Protein AF-A0A7S2NKS4-F1 (afdb_monomer)

Radius of gyration: 16.58 Å; Cα contacts (8 Å, |Δi|>4): 511; chains: 1; bounding box: 42×39×45 Å

Organism: NCBI:txid327968

Mean predicted aligned error: 5.55 Å

Foldseek 3Di:
DKDKDWAQDPVQQRAIWIWIWDQDPVRDIDTFDIDGPAPHHWAAWEKDQLDQFKIKIWIFHVVDVVTWIKMWIWTDDPGDIDTQAMDTDHHAHWAWEHAHSFKIKIWGADPPPFRWIWIWIWGRPDSYIDTGDIDTPDRHNQDRDKYKYHPHNQKIKIWTFGCPDVVDTDIDMDMDGHDPDDD

Secondary structure (DSSP, 8-state):
-EEEEEEEEGGGTTEEEEEEEEE-TTS-EEE---EEEEEEEEEEEEEEE-SSSEEEEEEEE-SSSS-EEEEEEEEEETTEEEEEEEEEE-SSEEEEEE-SSSEEEEEEE-TTTT--EEEEEEE-SSSS-EE-PPEEEESS--TT-EEEEEEETTEEEEEEEEEEETTEEEEEEEEEE-PPPP-

pLDDT: mean 87.89, std 10.19, range [38.91, 96.94]

Structure (mmCIF, N/CA/C/O backbone):
data_AF-A0A7S2NKS4-F1
#
_entry.id   AF-A0A7S2NKS4-F1
#
loop_
_atom_site.group_PDB
_atom_site.id
_atom_site.type_symbol
_atom_site.label_atom_id
_atom_site.label_alt_id
_atom_site.label_comp_id
_atom_site.label_asym_id
_atom_site.label_entity_id
_atom_site.label_seq_id
_atom_site.pdbx_PDB_ins_code
_atom_site.Cartn_x
_atom_site.Cartn_y
_atom_site.Cartn_z
_atom_site.occupancy
_atom_site.B_iso_or_equiv
_atom_site.auth_seq_id
_atom_site.auth_comp_id
_atom_site.auth_asym_id
_atom_site.auth_atom_id
_atom_site.pdbx_PDB_model_num
ATOM 1 N N . MET A 1 1 ? -8.367 -5.445 20.250 1.00 66.12 1 MET A N 1
ATOM 2 C CA . MET A 1 1 ? -7.395 -5.150 19.172 1.00 66.12 1 MET A CA 1
ATOM 3 C C . MET A 1 1 ? -8.033 -5.544 17.851 1.00 66.12 1 MET A C 1
ATOM 5 O O . MET A 1 1 ? -8.671 -6.594 17.816 1.00 66.12 1 MET A O 1
ATOM 9 N N . ALA A 1 2 ? -7.929 -4.700 16.825 1.00 86.44 2 ALA A N 1
ATOM 10 C CA . ALA A 1 2 ? -8.524 -4.937 15.513 1.00 86.44 2 ALA A CA 1
ATOM 11 C C . ALA A 1 2 ? -7.453 -4.855 14.418 1.00 86.44 2 ALA A C 1
ATOM 13 O O . ALA A 1 2 ? -6.489 -4.104 14.550 1.00 86.44 2 ALA A O 1
ATOM 14 N N . ALA A 1 3 ? -7.620 -5.637 13.359 1.00 90.38 3 ALA A N 1
ATOM 15 C CA . ALA A 1 3 ? -6.748 -5.673 12.197 1.00 90.38 3 ALA A CA 1
ATOM 16 C C . ALA A 1 3 ? -7.591 -5.574 10.925 1.00 90.38 3 ALA A C 1
ATOM 18 O O . ALA A 1 3 ? -8.644 -6.199 10.821 1.00 90.38 3 ALA A O 1
ATOM 19 N N . LEU A 1 4 ? -7.119 -4.817 9.938 1.00 93.94 4 LEU A N 1
ATOM 20 C CA . LEU A 1 4 ? -7.694 -4.845 8.599 1.00 93.94 4 LEU A CA 1
ATOM 21 C C . LEU A 1 4 ? -7.072 -6.005 7.820 1.00 93.94 4 LEU A C 1
ATOM 23 O O . LEU A 1 4 ? -5.852 -6.076 7.689 1.00 93.94 4 LEU A O 1
ATOM 27 N N . VAL A 1 5 ? -7.905 -6.877 7.258 1.00 95.06 5 VAL A N 1
ATOM 28 C CA . VAL A 1 5 ? -7.452 -7.950 6.369 1.00 95.06 5 VAL A CA 1
ATOM 29 C C . VAL A 1 5 ? -8.139 -7.789 5.028 1.00 95.06 5 VAL A C 1
ATOM 31 O O . VAL A 1 5 ? -9.367 -7.789 4.952 1.00 95.06 5 VAL A O 1
ATOM 34 N N . CYS A 1 6 ? -7.338 -7.683 3.972 1.00 95.44 6 CYS A N 1
ATOM 35 C CA . CYS A 1 6 ? -7.815 -7.638 2.599 1.00 95.44 6 CYS A CA 1
ATOM 36 C C . CYS A 1 6 ? -7.420 -8.920 1.863 1.00 95.44 6 CYS A C 1
ATOM 38 O O . CYS A 1 6 ? -6.311 -9.426 2.027 1.00 95.44 6 CYS A O 1
ATOM 40 N N . TYR A 1 7 ? -8.338 -9.461 1.072 1.00 95.00 7 TYR A N 1
ATOM 41 C CA . TYR A 1 7 ? -8.228 -10.774 0.449 1.00 95.00 7 TYR A CA 1
ATOM 42 C C . TYR A 1 7 ? -8.977 -10.820 -0.888 1.00 95.00 7 TYR A C 1
ATOM 44 O O . TYR A 1 7 ? -9.731 -9.913 -1.245 1.00 95.00 7 TYR A O 1
ATOM 52 N N . ARG A 1 8 ? -8.742 -11.896 -1.643 1.00 94.69 8 ARG A N 1
ATOM 53 C CA . ARG A 1 8 ? -9.540 -12.257 -2.817 1.00 94.69 8 ARG A CA 1
ATOM 54 C C . ARG A 1 8 ? -10.785 -13.000 -2.352 1.00 94.69 8 ARG A C 1
ATOM 56 O O . ARG A 1 8 ? -10.658 -14.070 -1.763 1.00 94.69 8 ARG A O 1
ATOM 63 N N . ASP A 1 9 ? -11.954 -12.439 -2.616 1.00 94.00 9 ASP A N 1
ATOM 64 C CA . ASP A 1 9 ? -13.233 -13.021 -2.227 1.00 94.00 9 ASP A CA 1
ATOM 65 C C . ASP A 1 9 ? -13.741 -13.979 -3.313 1.00 94.00 9 ASP A C 1
ATOM 67 O O . ASP A 1 9 ? -14.286 -13.555 -4.334 1.00 94.00 9 ASP A O 1
ATOM 71 N N . GLN A 1 10 ? -13.506 -15.277 -3.107 1.00 90.56 10 GLN A N 1
ATOM 72 C CA . GLN A 1 10 ? -13.903 -16.340 -4.039 1.00 90.56 10 GLN A CA 1
ATOM 73 C C . GLN A 1 10 ? -15.428 -16.433 -4.192 1.00 90.56 10 GLN A C 1
ATOM 75 O O . GLN A 1 10 ? -15.917 -16.759 -5.271 1.00 90.56 10 GLN A O 1
ATOM 80 N N . ASP A 1 11 ? -16.178 -16.052 -3.157 1.00 91.56 11 ASP A N 1
ATOM 81 C CA . ASP A 1 11 ? -17.641 -16.107 -3.153 1.00 91.56 11 ASP A CA 1
ATOM 82 C C . ASP A 1 11 ? -18.274 -14.881 -3.839 1.00 91.56 11 ASP A C 1
ATOM 84 O O . ASP A 1 11 ? -19.478 -14.844 -4.091 1.00 91.56 11 ASP A O 1
ATOM 88 N N . ASN A 1 12 ? -17.464 -13.874 -4.189 1.00 89.06 12 ASN A N 1
ATOM 89 C CA . ASN A 1 12 ? -17.894 -12.641 -4.849 1.00 89.06 12 ASN A CA 1
ATOM 90 C C . ASN A 1 12 ? -17.071 -12.367 -6.116 1.00 89.06 12 ASN A C 1
ATOM 92 O O . ASN A 1 12 ? -16.467 -11.302 -6.278 1.00 89.06 12 ASN A O 1
ATOM 96 N N . ALA A 1 13 ? -17.055 -13.346 -7.024 1.00 88.81 13 ALA A N 1
A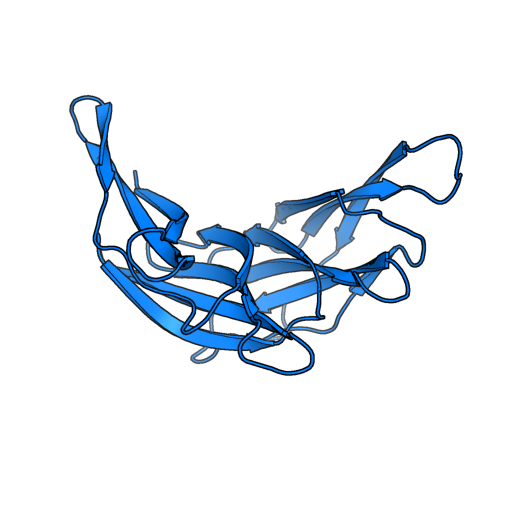TOM 97 C CA . ALA A 1 13 ? -16.427 -13.245 -8.344 1.00 88.81 13 ALA A CA 1
ATOM 98 C C . ALA A 1 13 ? -14.936 -12.854 -8.300 1.00 88.81 13 ALA A C 1
ATOM 100 O O . ALA A 1 13 ? -14.460 -12.088 -9.140 1.00 88.81 13 ALA A O 1
ATOM 101 N N . GLU A 1 14 ? -14.206 -13.348 -7.295 1.00 89.25 14 GLU A N 1
ATOM 102 C CA . GLU A 1 14 ? -12.781 -13.072 -7.086 1.00 89.25 14 GLU A CA 1
ATOM 103 C C . GLU A 1 14 ? -12.439 -11.578 -6.960 1.00 89.25 14 GLU A C 1
ATOM 105 O O . GLU A 1 14 ? -11.329 -11.142 -7.284 1.00 89.25 14 GLU A O 1
ATOM 110 N N . ARG A 1 15 ? -13.385 -10.766 -6.480 1.00 92.62 15 ARG A N 1
ATOM 111 C CA . ARG A 1 15 ? -13.156 -9.342 -6.213 1.00 92.62 15 ARG A CA 1
ATOM 112 C C . ARG A 1 15 ? -12.275 -9.150 -4.985 1.00 92.62 15 ARG A C 1
ATOM 114 O O . ARG A 1 15 ? -12.188 -10.007 -4.106 1.00 92.62 15 ARG A O 1
ATOM 121 N N . ALA A 1 16 ? -11.599 -8.008 -4.919 1.00 93.69 16 ALA A N 1
ATOM 122 C CA . ALA A 1 16 ? -10.860 -7.632 -3.727 1.00 93.69 16 ALA A CA 1
ATOM 123 C C . ALA A 1 16 ? -11.874 -7.234 -2.660 1.00 93.69 16 ALA A C 1
ATOM 125 O O . ALA A 1 16 ? -12.721 -6.368 -2.897 1.00 93.69 16 ALA A O 1
ATOM 126 N N . ALA A 1 17 ? -11.758 -7.835 -1.485 1.00 95.44 17 ALA A N 1
ATOM 127 C CA . ALA A 1 17 ? -12.552 -7.488 -0.322 1.00 95.44 17 ALA A CA 1
ATOM 128 C C . ALA A 1 17 ? -11.646 -7.204 0.870 1.00 95.44 17 ALA A C 1
ATOM 130 O O . ALA A 1 17 ? -10.538 -7.728 0.960 1.00 95.44 17 ALA A O 1
ATOM 131 N N . CYS A 1 18 ? -12.132 -6.391 1.798 1.00 96.94 18 CYS A N 1
ATOM 132 C CA . CYS A 1 18 ? -11.502 -6.172 3.090 1.00 96.94 18 CYS A CA 1
ATOM 133 C C . CYS A 1 18 ? -12.510 -6.421 4.210 1.00 96.94 18 CYS A C 1
ATOM 135 O O . CYS A 1 18 ? -13.711 -6.253 4.018 1.00 96.94 18 CYS A O 1
ATOM 137 N N . ALA A 1 19 ? -12.034 -6.832 5.379 1.00 96.19 19 ALA A N 1
ATOM 138 C CA . ALA A 1 19 ? -12.840 -6.938 6.588 1.00 96.19 19 ALA A CA 1
ATOM 139 C C . ALA A 1 19 ? -11.999 -6.579 7.815 1.00 96.19 19 ALA A C 1
ATOM 141 O O . ALA A 1 19 ? -10.779 -6.771 7.826 1.00 96.19 19 ALA A O 1
ATOM 142 N N . VAL A 1 20 ? -12.665 -6.081 8.853 1.00 95.44 20 VAL A N 1
ATOM 143 C CA . VAL A 1 20 ? -12.052 -5.884 10.168 1.00 95.44 20 VAL A CA 1
ATOM 144 C C . VAL A 1 20 ? -12.083 -7.209 10.914 1.00 95.44 20 VAL A C 1
ATOM 146 O O . VAL A 1 20 ? -13.139 -7.820 11.053 1.00 95.44 20 VAL A O 1
ATOM 149 N N . PHE A 1 21 ? -10.935 -7.648 11.406 1.00 94.44 21 PHE A N 1
ATOM 150 C CA . PHE A 1 21 ? -10.804 -8.801 12.282 1.00 94.44 21 PHE A CA 1
ATOM 151 C C . PHE A 1 21 ? -10.506 -8.322 13.692 1.00 94.44 21 PHE A C 1
ATOM 153 O O . PHE A 1 21 ? -9.624 -7.490 13.888 1.00 94.44 21 PHE A O 1
ATOM 160 N N . SER A 1 22 ? -11.211 -8.851 14.682 1.00 93.12 22 SER A N 1
ATOM 161 C CA . SER A 1 22 ? -10.937 -8.590 16.093 1.00 93.12 22 SER A CA 1
ATOM 162 C C . SER A 1 22 ? -10.543 -9.873 16.811 1.00 93.12 22 SER A C 1
ATOM 164 O O . SER A 1 22 ? -10.918 -10.970 16.401 1.00 93.12 22 SER A O 1
ATOM 166 N N . VAL A 1 23 ? -9.765 -9.730 17.883 1.00 92.88 23 VAL A N 1
ATOM 167 C CA . VAL A 1 23 ? -9.481 -10.837 18.804 1.00 92.88 23 VAL A CA 1
ATOM 168 C C . VAL A 1 23 ? -10.508 -10.791 19.928 1.00 92.88 23 VAL A C 1
ATOM 170 O O . VAL A 1 23 ? -10.629 -9.773 20.615 1.00 92.88 23 VAL A O 1
ATOM 173 N N . THR A 1 24 ? -11.269 -11.866 20.089 1.00 90.50 24 THR A N 1
ATOM 174 C CA . THR A 1 24 ? -12.261 -12.029 21.155 1.00 90.50 24 THR A CA 1
ATOM 175 C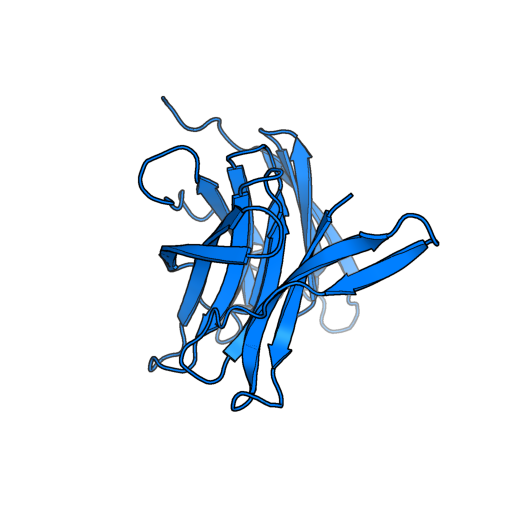 C . THR A 1 24 ? -11.581 -12.299 22.506 1.00 90.50 24 THR A C 1
ATOM 177 O O . THR A 1 24 ? -10.405 -12.668 22.539 1.00 90.50 24 THR A O 1
ATOM 180 N N . PRO A 1 25 ? -12.289 -12.149 23.645 1.00 92.50 25 PRO A N 1
ATOM 181 C CA . PRO A 1 25 ? -11.712 -12.411 24.969 1.00 92.50 25 PRO A CA 1
ATOM 182 C C . PRO A 1 25 ? -11.167 -13.835 25.160 1.00 92.50 25 PRO A C 1
ATOM 184 O O . PRO A 1 25 ? -10.243 -14.033 25.940 1.00 92.50 25 PRO A O 1
ATOM 187 N N . ASP A 1 26 ? -11.707 -14.818 24.435 1.00 94.38 26 ASP A N 1
ATOM 188 C CA . ASP A 1 26 ? -11.239 -16.210 24.418 1.00 94.38 26 ASP A CA 1
ATOM 189 C C . ASP A 1 26 ? -10.110 -16.467 23.400 1.00 94.38 26 ASP A C 1
ATOM 191 O O . ASP A 1 26 ? -9.761 -17.616 23.136 1.00 94.38 26 ASP A O 1
ATOM 195 N N . GLY A 1 27 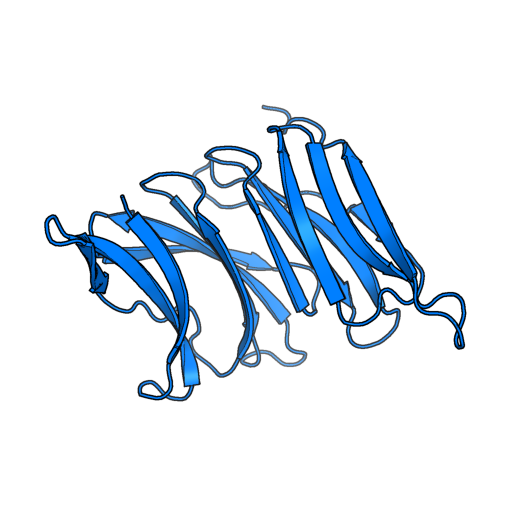? -9.530 -15.411 22.819 1.00 91.94 27 GLY A N 1
ATOM 196 C CA . GLY A 1 27 ? -8.363 -15.490 21.939 1.00 91.94 27 GLY A CA 1
ATOM 197 C C . GLY A 1 27 ? -8.660 -15.922 20.501 1.00 91.94 27 GLY A C 1
ATOM 198 O O . GLY A 1 27 ? -7.730 -16.244 19.763 1.00 91.94 27 GLY A O 1
ATOM 199 N N . LYS A 1 28 ? -9.928 -15.935 20.074 1.00 93.56 28 LYS A N 1
ATOM 200 C CA . LYS A 1 28 ? -10.313 -16.289 18.699 1.00 93.56 28 LYS A CA 1
ATOM 201 C C . LYS A 1 28 ? -10.376 -15.059 17.803 1.00 93.56 28 LYS A C 1
ATOM 203 O O . LYS A 1 28 ? -10.565 -13.936 18.261 1.00 93.56 28 LYS A O 1
ATOM 208 N N . LEU A 1 29 ? -10.245 -15.280 16.497 1.00 94.06 29 LEU A N 1
ATOM 209 C CA . LEU A 1 29 ? -10.492 -14.244 15.499 1.00 94.06 29 LEU A CA 1
ATOM 210 C C . LEU A 1 29 ? -11.985 -14.179 15.174 1.00 94.06 29 LEU A C 1
ATOM 212 O O . LEU A 1 29 ? -12.585 -15.183 14.794 1.00 94.06 29 LEU A O 1
ATOM 216 N N . SER A 1 30 ? -12.562 -12.987 15.278 1.00 94.62 30 SER A N 1
ATOM 217 C CA . SER A 1 30 ? -13.899 -12.675 14.782 1.00 94.62 30 SER A CA 1
ATOM 218 C C . SER A 1 30 ? -13.785 -11.794 13.545 1.00 94.62 30 SER A C 1
ATOM 220 O O . SER A 1 30 ? -13.104 -10.768 13.568 1.00 94.62 30 SER A O 1
ATOM 222 N N . LYS A 1 31 ? -14.431 -12.209 12.454 1.00 94.88 31 LYS A N 1
ATOM 223 C CA . LYS A 1 31 ? -14.459 -11.483 11.182 1.00 94.88 31 LYS A CA 1
ATOM 224 C C . LYS A 1 31 ? -15.693 -10.578 11.138 1.00 94.88 31 LYS A C 1
ATOM 226 O O . LYS A 1 31 ? -16.810 -11.052 11.325 1.00 94.88 31 LYS A O 1
ATOM 231 N N . GLY A 1 32 ? -15.487 -9.295 10.860 1.00 94.19 32 GLY A N 1
ATOM 232 C CA . GLY A 1 32 ? -16.545 -8.331 10.568 1.00 94.19 32 GLY A CA 1
ATOM 233 C C . GLY A 1 32 ? -17.139 -8.489 9.166 1.00 94.19 32 GLY A C 1
ATOM 234 O O . GLY A 1 32 ? -16.867 -9.451 8.446 1.00 94.19 32 GLY A O 1
ATOM 235 N N . THR A 1 33 ? -17.945 -7.518 8.748 1.00 94.25 33 THR A N 1
ATOM 236 C CA . THR A 1 33 ? -18.585 -7.562 7.429 1.00 94.25 33 THR A CA 1
ATOM 237 C C . THR A 1 33 ? -17.546 -7.364 6.326 1.00 94.25 33 THR A C 1
ATOM 239 O O . THR A 1 33 ? -16.723 -6.449 6.382 1.00 94.25 33 THR A O 1
ATOM 242 N N . SER A 1 34 ? -17.590 -8.219 5.303 1.00 95.00 34 SER A N 1
ATOM 243 C CA . SER A 1 34 ? -16.779 -8.053 4.097 1.00 95.00 34 SER A CA 1
ATOM 244 C C . SER A 1 34 ? -17.229 -6.822 3.314 1.00 95.00 34 SER A C 1
ATOM 246 O O . SER A 1 34 ? -18.406 -6.678 2.997 1.00 95.00 34 SER A O 1
ATOM 248 N N . TYR A 1 35 ? -16.282 -5.974 2.938 1.00 95.25 35 TYR A N 1
ATOM 249 C CA . TYR A 1 35 ? -16.502 -4.838 2.057 1.00 95.25 35 TYR A CA 1
ATOM 250 C C . TYR A 1 35 ? -15.746 -5.045 0.745 1.00 95.25 35 TYR A C 1
ATOM 252 O O . TYR A 1 35 ? -14.523 -5.191 0.750 1.00 95.25 35 TYR A O 1
ATOM 260 N N . ALA A 1 36 ? -16.464 -5.064 -0.379 1.00 94.62 36 ALA A N 1
ATOM 261 C CA . ALA A 1 36 ? -15.864 -5.190 -1.703 1.00 94.62 36 ALA A CA 1
ATOM 262 C C . ALA A 1 36 ? -15.178 -3.873 -2.099 1.00 94.62 36 ALA A C 1
ATOM 264 O O . ALA A 1 36 ? -15.834 -2.859 -2.330 1.00 94.62 36 ALA A O 1
ATOM 265 N N . VAL A 1 37 ? -13.847 -3.888 -2.190 1.00 94.38 37 VAL A N 1
ATOM 266 C CA . VAL A 1 37 ? -13.049 -2.705 -2.546 1.00 94.38 37 VAL A CA 1
ATOM 267 C C . VAL A 1 37 ? -12.836 -2.579 -4.052 1.00 94.38 37 VAL A C 1
ATOM 269 O O . VAL A 1 37 ? -12.628 -1.465 -4.537 1.00 94.38 37 VAL A O 1
ATOM 272 N N . SER A 1 38 ? -12.947 -3.672 -4.813 1.00 93.00 38 SER A N 1
ATOM 273 C CA . SER A 1 38 ? -12.964 -3.644 -6.281 1.00 93.00 38 SER A CA 1
ATOM 274 C C . SER A 1 38 ? -14.338 -4.025 -6.839 1.00 93.00 38 SER A C 1
ATOM 276 O O . SER A 1 38 ? -15.065 -4.836 -6.271 1.00 93.00 38 SER A O 1
ATOM 278 N N . SER A 1 39 ? -14.693 -3.445 -7.988 1.00 89.25 39 SER A N 1
ATOM 279 C CA . SER A 1 39 ? -15.892 -3.815 -8.756 1.00 89.25 39 SER A CA 1
ATOM 280 C C . SER A 1 39 ? -15.623 -4.931 -9.774 1.00 89.25 39 SER A C 1
ATOM 282 O O . SER A 1 39 ? -16.560 -5.543 -10.293 1.00 89.25 39 SER A O 1
ATOM 284 N N . SER A 1 40 ? -14.349 -5.217 -10.048 1.00 88.94 40 SER A N 1
ATOM 285 C CA . SER A 1 40 ? -13.891 -6.162 -11.064 1.00 88.94 40 SER A CA 1
ATOM 286 C C . SER A 1 40 ? -12.720 -7.017 -10.561 1.00 88.94 40 SER A C 1
ATOM 288 O O . SER A 1 40 ? -12.279 -6.870 -9.412 1.00 88.94 40 SER A O 1
ATOM 290 N N . HIS A 1 41 ? -12.228 -7.905 -11.431 1.00 88.38 41 HIS A N 1
ATOM 291 C CA . HIS A 1 41 ? -11.013 -8.674 -11.190 1.00 88.38 41 HIS A CA 1
ATOM 292 C C . HIS A 1 41 ? -9.834 -7.742 -10.879 1.00 88.38 41 HIS A C 1
ATOM 294 O O . HIS A 1 41 ? -9.677 -6.667 -11.460 1.00 88.38 41 HIS A O 1
ATOM 300 N N . PHE A 1 42 ? -8.979 -8.175 -9.961 1.00 91.81 42 PHE A N 1
ATOM 301 C CA . PHE A 1 42 ? -7.848 -7.387 -9.500 1.00 91.81 42 PHE A CA 1
ATOM 302 C C . PHE A 1 42 ? -6.576 -8.227 -9.449 1.00 91.81 42 PHE A C 1
ATOM 304 O O . PHE A 1 42 ? -6.591 -9.462 -9.431 1.00 91.81 42 PHE A O 1
ATOM 311 N N . HIS A 1 43 ? -5.445 -7.542 -9.356 1.00 88.62 43 HIS A N 1
ATOM 312 C CA . HIS A 1 43 ? -4.186 -8.169 -8.991 1.00 88.62 43 HIS A CA 1
ATOM 313 C C . HIS A 1 43 ? -3.451 -7.329 -7.953 1.00 88.62 43 HIS A C 1
ATOM 315 O O . HIS A 1 43 ? -3.737 -6.147 -7.809 1.00 88.62 43 HIS A O 1
ATOM 321 N N . SER A 1 44 ? -2.501 -7.943 -7.245 1.00 86.19 44 SER A N 1
ATOM 322 C CA . SER A 1 44 ? -1.571 -7.246 -6.344 1.00 86.19 44 SER A CA 1
ATOM 323 C C . SER A 1 44 ? -2.264 -6.364 -5.301 1.00 86.19 44 SER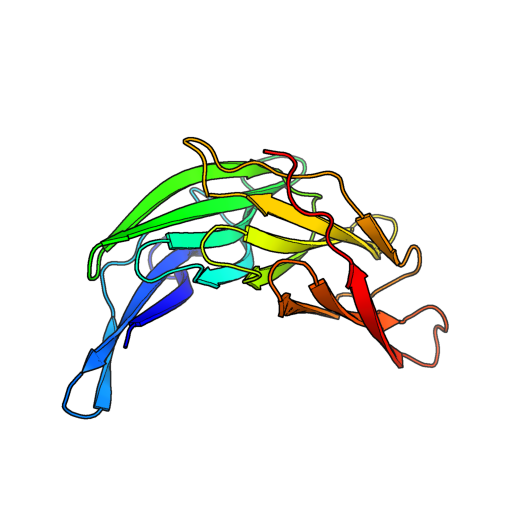 A C 1
ATOM 325 O O . SER A 1 44 ? -2.371 -5.159 -5.474 1.00 86.19 44 SER A O 1
ATOM 327 N N . LEU A 1 45 ? -2.729 -6.982 -4.219 1.00 93.00 45 LEU A N 1
ATOM 328 C CA . LEU A 1 45 ? -3.425 -6.309 -3.125 1.00 93.00 45 LEU A CA 1
ATOM 329 C C . LEU A 1 45 ? -2.460 -6.006 -1.981 1.00 93.00 45 LEU A C 1
ATOM 331 O O . LEU A 1 45 ? -1.722 -6.885 -1.541 1.00 93.00 45 LEU A O 1
ATOM 335 N N . S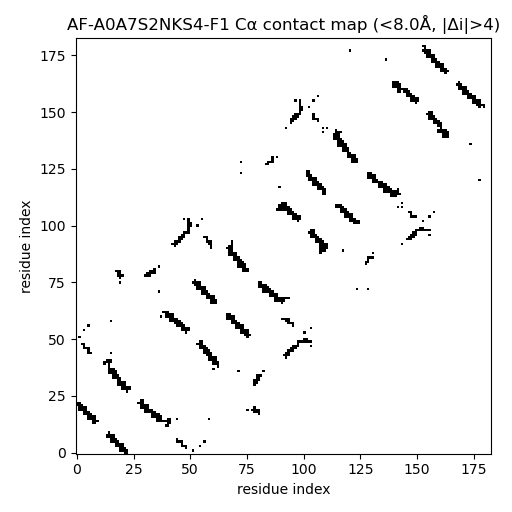ER A 1 46 ? -2.503 -4.778 -1.485 1.00 94.88 46 SER A N 1
ATOM 336 C CA . SER A 1 46 ? -1.773 -4.336 -0.296 1.00 94.88 46 SER A CA 1
ATOM 337 C C . SER A 1 46 ? -2.683 -3.464 0.553 1.00 94.88 46 SER A C 1
ATOM 339 O O . SER A 1 46 ? -3.462 -2.693 -0.004 1.00 94.88 46 SER A O 1
ATOM 341 N N . ALA A 1 47 ? -2.568 -3.538 1.874 1.00 95.81 47 ALA A N 1
ATOM 342 C CA . ALA A 1 47 ? -3.346 -2.711 2.786 1.00 95.81 47 ALA A CA 1
ATOM 343 C C . ALA A 1 47 ? -2.491 -2.246 3.967 1.00 95.81 47 ALA A C 1
ATOM 345 O O . ALA A 1 47 ? -1.579 -2.955 4.388 1.00 95.81 47 ALA A O 1
ATOM 346 N N . ALA A 1 48 ? -2.806 -1.071 4.502 1.00 95.56 48 ALA A N 1
ATOM 347 C CA . ALA A 1 48 ? -2.221 -0.542 5.725 1.00 95.56 48 ALA A CA 1
ATOM 348 C C . ALA A 1 48 ? -3.314 0.117 6.572 1.00 95.56 48 ALA A C 1
ATOM 350 O O . ALA A 1 48 ? -4.018 1.006 6.097 1.00 95.56 48 ALA A O 1
ATOM 351 N N . GLY A 1 49 ? -3.445 -0.308 7.829 1.00 94.31 49 GLY A N 1
ATOM 352 C CA . GLY A 1 49 ? -4.211 0.444 8.823 1.00 94.31 49 GLY A CA 1
ATOM 353 C C . GLY A 1 49 ? -3.432 1.692 9.224 1.00 94.31 49 GLY A C 1
ATOM 354 O O . GLY A 1 49 ? -2.243 1.583 9.526 1.00 94.31 49 GLY A O 1
ATOM 355 N N . LEU A 1 50 ? -4.079 2.856 9.203 1.00 93.50 50 LEU A N 1
ATOM 356 C CA . LEU A 1 50 ? -3.481 4.142 9.566 1.00 93.50 50 LEU A CA 1
ATOM 357 C C . LEU A 1 50 ? -3.880 4.577 10.973 1.00 93.50 50 LEU A C 1
ATOM 359 O O . LEU A 1 50 ? -3.048 5.084 11.708 1.00 93.50 50 LEU A O 1
ATOM 363 N N . SER A 1 51 ? -5.113 4.328 11.391 1.00 92.88 51 SER A N 1
ATOM 364 C CA . SER A 1 51 ? -5.584 4.570 12.758 1.00 92.88 51 SER A CA 1
ATOM 365 C C . SER A 1 51 ? -6.577 3.475 13.160 1.00 92.88 51 SER A C 1
ATOM 367 O O . SER A 1 51 ? -6.667 2.443 12.488 1.00 92.88 51 SER A O 1
ATOM 369 N N . ALA A 1 52 ? -7.302 3.657 14.265 1.00 91.19 52 ALA A N 1
ATOM 370 C CA . ALA A 1 52 ? -8.406 2.763 14.607 1.00 91.19 52 ALA A CA 1
ATOM 371 C C . ALA A 1 52 ? -9.610 2.945 13.658 1.00 91.19 52 ALA A C 1
ATOM 373 O O . ALA A 1 52 ? -10.377 2.005 13.459 1.00 91.19 52 ALA A O 1
ATOM 374 N N . GLU A 1 53 ? -9.728 4.120 13.037 1.00 92.19 53 GLU A N 1
ATOM 375 C CA . GLU A 1 53 ? -10.845 4.538 12.187 1.00 92.19 53 GLU A CA 1
ATOM 376 C C . GLU A 1 53 ? -10.472 4.667 10.702 1.00 92.19 53 GLU A C 1
ATOM 378 O O . GLU A 1 53 ? -11.352 4.885 9.873 1.00 92.19 53 GLU A O 1
ATOM 383 N N . GLY A 1 54 ? -9.191 4.555 10.343 1.00 92.56 54 GLY A N 1
ATOM 384 C CA . GLY A 1 54 ? -8.704 4.843 8.994 1.00 92.56 54 GLY A CA 1
ATOM 385 C C . GLY A 1 54 ? -7.727 3.801 8.466 1.00 92.56 54 GLY A C 1
ATOM 386 O O . GLY A 1 54 ? -6.850 3.313 9.183 1.00 92.56 54 GLY A O 1
ATOM 387 N N . ALA A 1 55 ? -7.848 3.473 7.183 1.00 94.94 55 ALA A N 1
ATOM 388 C CA . ALA A 1 55 ? -6.935 2.583 6.482 1.00 94.94 55 ALA A CA 1
ATOM 389 C C . ALA A 1 55 ? -6.838 2.914 4.990 1.00 94.94 55 ALA A C 1
ATOM 391 O O . ALA A 1 55 ? -7.696 3.585 4.425 1.00 94.94 55 ALA A O 1
ATOM 392 N N . VAL A 1 56 ? -5.808 2.390 4.330 1.00 96.25 56 VAL A N 1
ATOM 393 C CA . VAL A 1 56 ? -5.645 2.477 2.876 1.00 96.25 56 VAL A CA 1
ATOM 394 C C . VAL A 1 56 ? -5.467 1.081 2.304 1.00 96.25 56 VAL A C 1
ATOM 396 O O . VAL A 1 56 ? -4.733 0.257 2.851 1.00 96.25 56 VAL A O 1
ATOM 399 N N . VAL A 1 57 ? -6.117 0.821 1.175 1.00 96.56 57 VAL A N 1
ATOM 400 C CA . VAL A 1 57 ? -5.935 -0.386 0.370 1.00 96.56 57 VAL A CA 1
ATOM 401 C C . VAL A 1 57 ? -5.534 0.010 -1.040 1.00 96.56 57 VAL A C 1
ATOM 403 O O . VAL A 1 57 ? -6.167 0.869 -1.639 1.00 96.56 57 VAL A O 1
ATOM 406 N N . CYS A 1 58 ? -4.506 -0.620 -1.594 1.00 95.69 58 CYS A N 1
ATOM 407 C CA . CYS A 1 58 ? -4.141 -0.466 -2.996 1.00 95.69 58 CYS A CA 1
ATOM 408 C C . CYS A 1 58 ? -4.247 -1.801 -3.719 1.00 95.69 58 CYS A C 1
ATOM 410 O O . CYS A 1 58 ? -3.912 -2.851 -3.163 1.00 95.69 58 CYS A O 1
ATOM 412 N N . PHE A 1 59 ? -4.719 -1.748 -4.958 1.00 93.88 59 PHE A N 1
ATOM 413 C CA . PHE A 1 59 ? -4.821 -2.896 -5.843 1.00 93.88 59 PHE A CA 1
ATOM 414 C C . PHE A 1 59 ? -4.662 -2.474 -7.300 1.00 93.88 59 PHE A C 1
ATOM 416 O O . PHE A 1 59 ? -4.897 -1.323 -7.670 1.00 93.88 59 PHE A O 1
ATOM 423 N N . ARG A 1 60 ? -4.288 -3.426 -8.152 1.00 91.62 60 ARG A N 1
ATOM 424 C CA . ARG A 1 60 ? -4.301 -3.256 -9.602 1.00 91.62 60 ARG A CA 1
ATOM 425 C C . ARG A 1 60 ? -5.679 -3.614 -10.147 1.00 91.62 60 ARG A C 1
ATOM 427 O O . ARG A 1 60 ? -6.088 -4.770 -10.068 1.00 91.62 60 ARG A O 1
ATOM 434 N N . ASP A 1 61 ? -6.376 -2.626 -10.686 1.00 91.00 61 ASP A N 1
ATOM 435 C CA . ASP A 1 61 ? -7.721 -2.718 -11.243 1.00 91.00 61 ASP A CA 1
ATOM 436 C C . ASP A 1 61 ? -7.683 -3.077 -12.735 1.00 91.00 61 ASP A C 1
ATOM 438 O O . ASP A 1 61 ? -7.081 -2.369 -13.549 1.00 91.00 61 ASP A O 1
ATOM 442 N N . PHE A 1 62 ? -8.343 -4.183 -13.093 1.00 89.56 62 PHE A N 1
ATOM 443 C CA . PHE A 1 62 ? -8.452 -4.676 -14.469 1.00 89.56 62 PHE A CA 1
ATOM 444 C C . PHE A 1 62 ? -9.767 -4.265 -15.144 1.00 89.56 62 PHE A C 1
ATOM 446 O O . PHE A 1 62 ? -10.020 -4.677 -16.276 1.00 89.56 62 PHE A O 1
ATOM 453 N N . SER A 1 63 ? -10.585 -3.427 -14.497 1.00 88.94 63 SER A N 1
ATOM 454 C CA . SER A 1 63 ? -11.757 -2.814 -15.135 1.00 88.94 63 SER A CA 1
ATOM 455 C C . SER A 1 63 ? -11.366 -1.851 -16.262 1.00 88.94 63 SER A C 1
ATOM 457 O O . SER A 1 63 ? -12.149 -1.618 -17.180 1.00 88.94 63 SER A O 1
ATOM 459 N N . GLN A 1 64 ? -10.141 -1.322 -16.207 1.00 85.00 64 GLN A N 1
ATOM 460 C CA . GLN A 1 64 ? -9.585 -0.366 -17.160 1.00 85.00 64 GLN A CA 1
ATOM 461 C C . GLN A 1 64 ? -8.624 -1.041 -18.147 1.00 85.00 64 GLN A C 1
ATOM 463 O O . GLN A 1 64 ? -7.948 -2.022 -17.822 1.00 85.00 64 GLN A O 1
ATOM 468 N N . ARG A 1 65 ? -8.516 -0.477 -19.357 1.00 86.56 65 ARG A N 1
ATOM 469 C CA . ARG A 1 65 ? -7.527 -0.876 -20.371 1.00 86.56 65 ARG A CA 1
ATOM 470 C C . ARG A 1 65 ? -6.684 0.340 -20.787 1.00 86.56 65 ARG A C 1
ATOM 472 O O . ARG A 1 65 ? -7.230 1.223 -21.443 1.00 86.56 65 ARG A O 1
ATOM 479 N N . PRO A 1 66 ? -5.378 0.391 -20.449 1.00 86.31 66 PRO A N 1
ATOM 480 C CA . PRO A 1 66 ? -4.609 -0.615 -19.705 1.00 86.31 66 PRO A CA 1
ATOM 481 C C . PRO A 1 66 ? -4.970 -0.663 -18.202 1.00 86.31 66 PRO A C 1
ATOM 483 O O . PRO A 1 66 ? -5.444 0.345 -17.670 1.00 86.31 66 PRO A O 1
ATOM 486 N N . PRO A 1 67 ? -4.720 -1.793 -17.500 1.00 88.12 67 PRO A N 1
ATOM 487 C CA . PRO A 1 67 ? -5.005 -1.905 -16.068 1.00 88.12 67 PRO A CA 1
ATOM 488 C C . PRO A 1 67 ? -4.222 -0.881 -15.245 1.00 88.12 67 PRO A C 1
ATOM 490 O O . PRO A 1 67 ? -3.011 -0.732 -15.438 1.00 88.12 67 PRO A O 1
ATOM 493 N N . GLN A 1 68 ? -4.903 -0.239 -14.298 1.00 89.31 68 GLN A N 1
ATOM 494 C CA . GLN A 1 68 ? -4.370 0.836 -13.453 1.00 89.31 68 GLN A CA 1
ATOM 495 C C . GLN A 1 68 ? -4.139 0.341 -12.028 1.00 89.31 68 GLN A C 1
ATOM 497 O O . GLN A 1 68 ? -4.817 -0.579 -11.583 1.00 89.31 68 GLN A O 1
ATOM 502 N N . SER A 1 69 ? -3.223 0.959 -11.286 1.00 91.62 69 SER A N 1
ATOM 503 C CA . SER A 1 69 ? -3.131 0.736 -9.840 1.00 91.62 69 SER A CA 1
ATOM 504 C C . SER A 1 69 ? -3.869 1.851 -9.114 1.00 91.62 69 SER A C 1
ATOM 506 O O . SER A 1 69 ? -3.663 3.033 -9.385 1.00 91.62 69 SER A O 1
ATOM 508 N N . VAL A 1 70 ? -4.763 1.469 -8.210 1.00 93.75 70 VAL A N 1
ATOM 509 C CA . VAL A 1 70 ? -5.656 2.379 -7.495 1.00 93.75 70 VAL A CA 1
ATOM 510 C C . VAL A 1 70 ? -5.498 2.135 -6.008 1.00 93.75 70 VAL A C 1
ATOM 512 O O . VAL A 1 70 ? -5.463 0.989 -5.563 1.00 93.75 70 VAL A O 1
ATOM 515 N N . CYS A 1 71 ? -5.424 3.216 -5.245 1.00 95.94 71 CYS A N 1
ATOM 516 C CA . CYS A 1 71 ? -5.497 3.194 -3.796 1.00 95.94 71 CYS A CA 1
ATOM 517 C C . CYS A 1 71 ? -6.833 3.778 -3.354 1.00 95.94 71 CYS A C 1
ATOM 519 O O . CYS A 1 71 ? -7.275 4.780 -3.912 1.00 95.94 71 CYS A O 1
ATOM 521 N N . LYS A 1 72 ? -7.468 3.163 -2.360 1.00 95.44 72 LYS A N 1
ATOM 522 C CA . LYS A 1 72 ? -8.703 3.614 -1.727 1.00 95.44 72 LYS A CA 1
ATOM 523 C C . LYS A 1 72 ? -8.473 3.840 -0.248 1.00 95.44 72 LYS A C 1
ATOM 525 O O . LYS A 1 72 ? -7.870 3.001 0.418 1.00 95.44 72 LYS A O 1
ATOM 530 N N . GLU A 1 73 ? -9.004 4.944 0.244 1.00 95.00 73 GLU A N 1
ATOM 531 C CA . GLU A 1 73 ? -9.138 5.184 1.671 1.00 95.00 73 GLU A CA 1
ATOM 532 C C . GLU A 1 73 ? -10.391 4.472 2.187 1.00 95.00 73 GLU A C 1
ATOM 534 O O . GLU A 1 73 ? -11.463 4.553 1.576 1.00 95.00 73 GLU A O 1
ATOM 539 N N . LEU A 1 74 ? -10.239 3.763 3.301 1.00 94.50 74 LEU A N 1
ATOM 540 C CA . LEU A 1 74 ? -11.302 3.062 4.002 1.00 94.50 74 LEU A CA 1
ATOM 541 C C . LEU A 1 74 ? -11.492 3.688 5.382 1.00 94.50 74 LEU A C 1
ATOM 543 O O . LEU A 1 74 ? -10.542 3.761 6.163 1.00 94.50 74 LEU A O 1
ATOM 547 N N . SER A 1 75 ? -12.727 4.066 5.695 1.00 93.19 75 SER A N 1
ATOM 548 C CA . SER A 1 75 ? -13.140 4.372 7.056 1.00 93.19 75 SER A CA 1
ATOM 549 C C . SER A 1 75 ? -13.577 3.094 7.769 1.00 93.19 75 SER A C 1
ATOM 551 O O . SER A 1 75 ? -14.223 2.212 7.194 1.00 93.19 75 SER A O 1
ATOM 553 N N . VAL A 1 76 ? -13.194 2.991 9.036 1.00 93.06 76 VAL A N 1
ATOM 554 C CA . VAL A 1 76 ? -13.448 1.855 9.915 1.00 93.06 76 VAL A CA 1
ATOM 555 C C . VAL A 1 76 ? -14.384 2.311 11.026 1.00 93.06 76 VAL A C 1
ATOM 557 O O . VAL A 1 76 ? -14.082 3.242 11.766 1.00 93.06 76 VAL A O 1
ATOM 560 N N . SER A 1 77 ? -15.529 1.642 11.157 1.00 92.31 77 SER A N 1
ATOM 561 C CA . SER A 1 77 ? -16.481 1.888 12.241 1.00 92.31 77 SER A CA 1
ATOM 562 C C . SER A 1 77 ? -16.886 0.560 12.870 1.00 92.31 77 SER A C 1
ATOM 56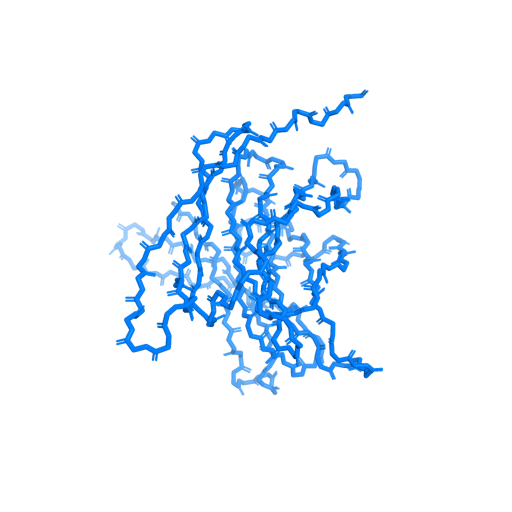4 O O . SER A 1 77 ? -17.696 -0.197 12.328 1.00 92.31 77 SER A O 1
ATOM 566 N N . GLY A 1 78 ? -16.251 0.232 13.998 1.00 89.56 78 GLY A N 1
ATOM 567 C CA . GLY A 1 78 ? -16.406 -1.067 14.650 1.00 89.56 78 GLY A CA 1
ATOM 568 C C . GLY A 1 78 ? -15.977 -2.217 13.733 1.00 89.56 78 GLY A C 1
ATOM 569 O O . GLY A 1 78 ? -14.797 -2.374 13.434 1.00 89.56 78 GLY A O 1
ATOM 570 N N . SER A 1 79 ? -16.939 -3.032 13.296 1.00 90.44 79 SER A N 1
ATOM 571 C CA . SER A 1 79 ? -16.734 -4.170 12.385 1.00 90.44 79 SER A CA 1
ATOM 572 C C . SER A 1 79 ? -17.079 -3.873 10.920 1.00 90.44 79 SER A C 1
ATOM 574 O O . SER A 1 79 ? -17.063 -4.787 10.092 1.00 90.44 79 SER A O 1
ATOM 576 N N . SER A 1 80 ? -17.419 -2.621 10.606 1.00 91.75 80 SER A N 1
ATOM 577 C CA . SER A 1 80 ? -17.858 -2.188 9.279 1.00 91.75 80 SER A CA 1
ATOM 578 C C . SER A 1 80 ? -16.812 -1.313 8.598 1.00 91.75 80 SER A C 1
ATOM 580 O O . SER A 1 80 ? -16.054 -0.596 9.255 1.00 91.75 80 SER A O 1
ATOM 582 N N . LEU A 1 81 ? -16.801 -1.370 7.268 1.00 95.12 81 LEU A N 1
ATOM 583 C CA . LEU A 1 81 ? -15.929 -0.578 6.408 1.00 95.12 81 LEU A CA 1
ATOM 584 C C . LEU A 1 81 ? -16.767 0.223 5.416 1.00 95.12 81 LEU A C 1
ATOM 586 O O . LEU A 1 81 ? -17.776 -0.273 4.910 1.00 95.12 81 LEU A O 1
ATOM 590 N N . ALA A 1 82 ? -16.302 1.421 5.088 1.00 93.06 82 ALA A N 1
ATOM 591 C CA . ALA A 1 82 ? -16.791 2.191 3.955 1.00 93.06 82 ALA A CA 1
ATOM 592 C C . ALA A 1 82 ? -15.606 2.801 3.200 1.00 93.06 82 ALA A C 1
ATOM 594 O O . ALA A 1 82 ? -14.606 3.171 3.807 1.00 93.06 82 ALA A O 1
ATOM 595 N N . ALA A 1 83 ? -15.691 2.898 1.873 1.00 85.62 83 ALA A N 1
ATOM 596 C CA . ALA A 1 83 ? -14.701 3.646 1.105 1.00 85.62 83 ALA A CA 1
ATOM 597 C C . ALA A 1 83 ? -15.079 5.127 1.067 1.00 85.62 83 ALA A C 1
ATOM 599 O O . ALA A 1 83 ? -16.241 5.459 0.832 1.00 85.62 83 ALA A O 1
ATOM 600 N N . ALA A 1 84 ? -14.089 5.996 1.249 1.00 76.06 84 ALA A N 1
ATOM 601 C CA . ALA A 1 84 ? -14.267 7.436 1.104 1.00 76.06 84 ALA A CA 1
ATOM 602 C C . ALA A 1 84 ? -13.913 7.874 -0.322 1.00 76.06 84 ALA A C 1
ATOM 604 O O . ALA A 1 84 ? -14.778 8.275 -1.097 1.00 76.06 84 ALA A O 1
ATOM 605 N N . GLN A 1 85 ? -12.634 7.754 -0.685 1.00 83.31 85 GLN A N 1
ATOM 606 C CA . GLN A 1 85 ? -12.103 8.231 -1.960 1.00 83.31 85 GLN A CA 1
ATOM 607 C C . GLN A 1 85 ? -11.025 7.307 -2.525 1.00 83.31 85 GLN A C 1
ATOM 609 O O . GLN A 1 85 ? -10.533 6.401 -1.848 1.00 83.31 85 GLN A O 1
ATOM 614 N N . GLN A 1 86 ? -10.660 7.545 -3.788 1.00 91.38 86 GLN A N 1
ATOM 615 C CA . GLN A 1 86 ? -9.624 6.793 -4.480 1.00 91.38 86 GLN A CA 1
ATOM 616 C C . GLN A 1 86 ? -8.656 7.703 -5.234 1.00 91.38 86 GLN A C 1
ATOM 618 O O . GLN A 1 86 ? -9.060 8.717 -5.799 1.00 91.38 86 GLN A O 1
ATOM 623 N N . VAL A 1 87 ? -7.396 7.287 -5.312 1.00 94.06 87 VAL A N 1
ATOM 624 C CA . VAL A 1 87 ? -6.363 7.923 -6.137 1.00 94.06 87 VAL A CA 1
ATOM 625 C C . VAL A 1 87 ? -5.691 6.887 -7.023 1.00 94.06 87 VAL A C 1
ATOM 627 O O . VAL A 1 87 ? -5.544 5.723 -6.644 1.00 94.06 87 VAL A O 1
ATOM 630 N N . GLN A 1 88 ? -5.264 7.308 -8.209 1.00 93.25 88 GLN A N 1
ATOM 631 C CA . GLN A 1 88 ? -4.424 6.480 -9.066 1.00 93.25 88 GLN A CA 1
ATOM 632 C C . GLN A 1 88 ? -2.969 6.594 -8.623 1.00 93.25 88 GLN A C 1
ATOM 634 O O . GLN A 1 88 ? -2.466 7.680 -8.336 1.00 93.25 88 GLN A O 1
ATOM 639 N N . VAL A 1 89 ? -2.283 5.460 -8.601 1.00 91.25 89 VAL A N 1
ATOM 640 C CA . VAL A 1 89 ? -0.837 5.381 -8.406 1.00 91.25 89 VAL A CA 1
ATOM 641 C C . VAL A 1 89 ? -0.209 4.765 -9.644 1.00 91.25 89 VAL A C 1
ATOM 643 O O . VAL A 1 89 ? -0.904 4.262 -10.530 1.00 91.25 89 VAL A O 1
ATOM 646 N N . LYS A 1 90 ? 1.118 4.822 -9.732 1.00 87.19 90 LYS A N 1
ATOM 647 C CA . LYS A 1 90 ? 1.826 4.238 -10.865 1.00 87.19 90 LYS A CA 1
ATOM 648 C C . LYS A 1 90 ? 1.458 2.754 -11.000 1.00 87.19 90 LYS A C 1
ATOM 650 O O . LYS A 1 90 ? 1.418 2.013 -10.017 1.00 87.19 90 LYS A O 1
ATOM 655 N N . ALA A 1 91 ? 1.132 2.353 -12.228 1.00 84.69 91 ALA A N 1
ATOM 656 C CA . ALA A 1 91 ? 0.638 1.017 -12.521 1.00 84.69 91 ALA A CA 1
ATOM 657 C C . ALA A 1 91 ? 1.696 -0.046 -12.201 1.00 84.69 91 ALA A C 1
ATOM 659 O O . ALA A 1 91 ? 2.860 0.084 -12.579 1.00 84.69 91 ALA A O 1
ATOM 660 N N . GLY A 1 92 ? 1.273 -1.116 -11.535 1.00 86.00 92 GLY A N 1
ATOM 661 C CA . GLY A 1 92 ? 2.185 -2.159 -11.090 1.00 86.00 92 GLY A CA 1
ATOM 662 C C . GLY A 1 92 ? 1.675 -2.937 -9.891 1.00 86.00 92 GLY A C 1
ATOM 663 O O . GLY A 1 92 ? 0.525 -2.786 -9.467 1.00 86.00 92 GLY A O 1
ATOM 664 N N . ARG A 1 93 ? 2.554 -3.760 -9.316 1.00 87.44 93 ARG A N 1
ATOM 665 C CA . ARG A 1 93 ? 2.320 -4.277 -7.962 1.00 87.44 93 ARG A CA 1
ATOM 666 C C . ARG A 1 93 ? 2.330 -3.091 -6.987 1.00 87.44 93 ARG A C 1
ATOM 668 O O . ARG A 1 93 ? 2.833 -2.019 -7.327 1.00 87.44 93 ARG A O 1
ATOM 675 N N . THR A 1 94 ? 1.806 -3.255 -5.776 1.00 92.12 94 THR A N 1
ATOM 676 C CA . THR A 1 94 ? 1.893 -2.220 -4.734 1.00 92.12 94 THR A CA 1
ATOM 677 C C . THR A 1 94 ? 2.358 -2.804 -3.406 1.00 92.12 94 THR A C 1
ATOM 679 O O . THR A 1 94 ? 2.034 -3.941 -3.072 1.00 92.12 94 THR A O 1
ATOM 682 N N . SER A 1 95 ? 3.110 -2.007 -2.650 1.00 93.56 95 SER A N 1
ATOM 683 C CA . SER A 1 95 ? 3.400 -2.226 -1.234 1.00 93.56 95 SER A CA 1
ATOM 684 C C . SER A 1 95 ? 3.024 -0.964 -0.473 1.00 93.56 95 SER A C 1
ATOM 686 O O . SER A 1 95 ? 3.369 0.134 -0.906 1.00 93.56 95 SER A O 1
ATOM 688 N N . LEU A 1 96 ? 2.340 -1.125 0.656 1.00 95.62 96 LEU A N 1
ATOM 689 C CA . LEU A 1 96 ? 1.898 -0.026 1.506 1.00 95.62 96 LEU A CA 1
ATOM 690 C C . LEU A 1 96 ? 2.585 -0.082 2.862 1.00 95.62 96 LEU A C 1
ATOM 692 O O . LEU A 1 96 ? 2.785 -1.163 3.409 1.00 95.62 96 LEU A O 1
ATOM 696 N N . ALA A 1 97 ? 2.865 1.088 3.421 1.00 96.38 97 ALA A N 1
ATOM 697 C CA . ALA A 1 97 ? 3.290 1.223 4.801 1.00 96.38 97 ALA A CA 1
ATOM 698 C C . ALA A 1 97 ? 2.638 2.435 5.462 1.00 96.38 97 ALA A C 1
ATOM 700 O O . ALA A 1 97 ? 2.497 3.490 4.847 1.00 96.38 97 ALA A O 1
ATOM 701 N N . ARG A 1 98 ? 2.276 2.296 6.735 1.00 96.19 98 ARG A N 1
ATOM 702 C CA . ARG A 1 98 ? 1.844 3.417 7.571 1.00 96.19 98 ARG A CA 1
ATOM 703 C C . ARG A 1 98 ? 3.062 4.252 7.971 1.00 96.19 98 ARG A C 1
ATOM 705 O O . ARG A 1 98 ? 4.033 3.683 8.459 1.00 96.19 98 ARG A O 1
ATOM 712 N N . LEU A 1 99 ? 2.987 5.573 7.815 1.00 95.38 99 LEU A N 1
ATOM 713 C CA . LEU A 1 99 ? 3.989 6.524 8.322 1.00 95.38 99 LEU A CA 1
ATOM 714 C C . LEU A 1 99 ? 3.468 7.288 9.544 1.00 95.38 99 LEU A C 1
ATOM 716 O O . LEU A 1 99 ? 4.199 7.496 10.509 1.00 95.38 99 LEU A O 1
ATOM 720 N N . SER A 1 100 ? 2.189 7.668 9.521 1.00 94.88 100 SER A N 1
ATOM 721 C CA . SER A 1 100 ? 1.478 8.302 10.637 1.00 94.88 100 SER A CA 1
ATOM 722 C C . SER A 1 100 ? -0.002 7.886 10.636 1.00 94.88 100 SER A C 1
ATOM 724 O O . SER A 1 100 ? -0.374 6.914 9.982 1.00 94.88 100 SER A O 1
ATOM 726 N N . GLU A 1 101 ? -0.858 8.574 11.394 1.00 93.75 101 GLU A N 1
ATOM 727 C CA . GLU A 1 101 ? -2.315 8.351 11.374 1.00 93.75 101 GLU A CA 1
ATOM 728 C C . GLU A 1 101 ? -3.003 8.816 10.090 1.00 93.75 101 GLU A C 1
ATOM 730 O O . GLU A 1 101 ? -4.090 8.345 9.771 1.00 93.75 101 GLU A O 1
ATOM 735 N N . THR A 1 102 ? -2.358 9.705 9.338 1.00 93.50 102 THR A N 1
ATOM 736 C CA . THR A 1 102 ? -2.925 10.324 8.133 1.00 93.50 102 THR A CA 1
ATOM 737 C C . THR A 1 102 ? -2.006 10.222 6.924 1.00 93.50 102 THR A C 1
ATOM 739 O O . THR A 1 102 ? -2.307 10.766 5.865 1.00 93.50 102 THR A O 1
ATOM 742 N N . ILE A 1 103 ? -0.861 9.552 7.065 1.00 94.38 103 ILE A N 1
ATOM 743 C CA . ILE A 1 103 ? 0.158 9.469 6.023 1.00 94.38 103 ILE A CA 1
ATOM 744 C C . ILE A 1 103 ? 0.531 8.005 5.794 1.00 94.38 103 ILE A C 1
ATOM 746 O O . ILE A 1 103 ? 0.926 7.288 6.721 1.00 94.38 103 ILE A O 1
ATOM 750 N N . ALA A 1 104 ? 0.456 7.580 4.534 1.00 95.81 104 ALA A N 1
ATOM 751 C CA . ALA A 1 104 ? 0.927 6.283 4.068 1.00 95.81 104 ALA A CA 1
ATOM 752 C C . ALA A 1 104 ? 2.010 6.442 2.994 1.00 95.81 104 ALA A C 1
ATOM 754 O O . ALA A 1 104 ? 2.000 7.386 2.208 1.00 95.81 104 ALA A O 1
ATOM 755 N N . LEU A 1 105 ? 2.926 5.483 2.926 1.00 96.19 105 LEU A N 1
ATOM 756 C CA . LEU A 1 105 ? 3.854 5.307 1.817 1.00 96.19 105 LEU A CA 1
ATOM 757 C C . LEU A 1 105 ? 3.299 4.229 0.892 1.00 96.19 105 LEU A C 1
ATOM 759 O O . LEU A 1 105 ? 3.058 3.107 1.340 1.00 96.19 105 LEU A O 1
ATOM 763 N N . VAL A 1 106 ? 3.144 4.537 -0.393 1.00 95.44 106 VAL A N 1
ATOM 764 C CA . VAL A 1 106 ? 2.854 3.541 -1.427 1.00 95.44 106 VAL A CA 1
ATOM 765 C C . VAL A 1 106 ? 4.054 3.403 -2.342 1.00 95.44 106 VAL A C 1
ATOM 767 O O . VAL A 1 106 ? 4.528 4.384 -2.902 1.00 95.44 106 VAL A O 1
ATOM 770 N N . CYS A 1 107 ? 4.534 2.180 -2.515 1.00 93.12 107 CYS A N 1
ATOM 771 C CA . CYS A 1 107 ? 5.574 1.843 -3.473 1.00 93.12 107 CYS A CA 1
ATOM 772 C C . CYS A 1 107 ? 5.009 0.941 -4.559 1.00 93.12 107 CYS A C 1
ATOM 774 O O . CYS A 1 107 ? 4.217 0.039 -4.289 1.00 93.12 107 CYS A O 1
ATOM 776 N N . SER A 1 108 ? 5.436 1.170 -5.790 1.00 90.06 108 SER A N 1
ATOM 777 C CA . SER A 1 108 ? 4.978 0.455 -6.975 1.00 90.06 108 SER A CA 1
ATOM 778 C C . SER A 1 108 ? 6.154 0.162 -7.891 1.00 90.06 108 SER A C 1
ATOM 780 O O . SER A 1 108 ? 7.031 1.012 -8.053 1.00 90.06 108 SER A O 1
ATOM 782 N N . SER A 1 109 ? 6.170 -1.028 -8.486 1.00 83.94 109 SER A N 1
ATOM 783 C CA . SER A 1 109 ? 7.118 -1.362 -9.545 1.00 83.94 109 SER A CA 1
ATOM 784 C C . SER A 1 109 ? 6.394 -1.490 -10.879 1.00 83.94 109 SER A C 1
ATOM 786 O O . SER A 1 109 ? 5.370 -2.169 -10.980 1.00 83.94 109 SER A O 1
ATOM 788 N N . ASP A 1 110 ? 6.919 -0.822 -11.907 1.00 74.00 110 ASP A N 1
ATOM 789 C CA . ASP A 1 110 ? 6.404 -0.960 -13.270 1.00 74.00 110 ASP A CA 1
ATOM 790 C C . ASP A 1 110 ? 6.604 -2.405 -13.750 1.00 74.00 110 ASP A C 1
ATOM 792 O O . ASP A 1 110 ? 7.727 -2.878 -13.921 1.00 74.00 110 ASP A O 1
ATOM 796 N N . THR A 1 111 ? 5.509 -3.129 -13.962 1.00 63.69 111 THR A N 1
ATOM 797 C CA . THR A 1 111 ? 5.562 -4.535 -14.378 1.00 63.69 111 THR A CA 1
ATOM 798 C C . THR A 1 111 ? 5.734 -4.727 -15.885 1.00 63.69 111 THR A C 1
ATOM 800 O O . THR A 1 111 ? 5.859 -5.874 -16.301 1.00 63.69 111 THR A O 1
ATOM 803 N N . HIS A 1 112 ? 5.691 -3.667 -16.704 1.00 60.06 112 HIS A N 1
ATOM 804 C CA . HIS A 1 112 ? 5.611 -3.797 -18.168 1.00 60.06 112 HIS A CA 1
ATOM 805 C C . HIS A 1 112 ? 6.871 -3.392 -18.928 1.00 60.06 112 HIS A C 1
ATOM 807 O O . HIS A 1 112 ? 7.134 -4.003 -19.958 1.00 60.06 112 HIS A O 1
ATOM 813 N N . HIS A 1 113 ? 7.642 -2.402 -18.465 1.00 58.81 113 HIS A N 1
ATOM 814 C CA . HIS A 1 113 ? 8.782 -1.905 -19.253 1.00 58.81 113 HIS A CA 1
ATOM 815 C C . HIS A 1 113 ? 10.097 -1.889 -18.483 1.00 58.81 113 HIS A C 1
ATOM 817 O O . HIS A 1 113 ? 11.064 -2.524 -18.890 1.00 58.81 113 HIS A O 1
ATOM 823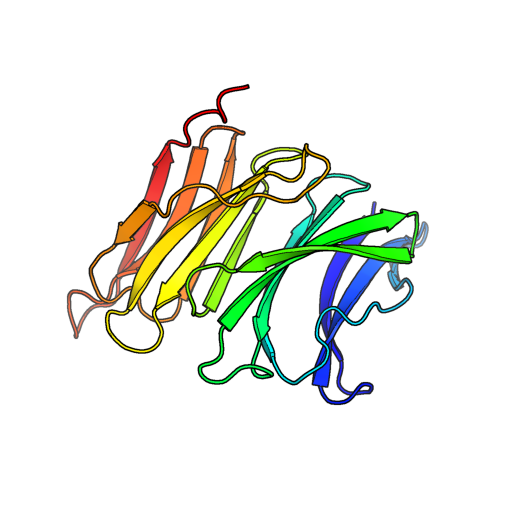 N N . THR A 1 114 ? 10.155 -1.141 -17.384 1.00 62.78 114 THR A N 1
ATOM 824 C CA . THR A 1 114 ? 11.448 -0.773 -16.779 1.00 62.78 114 THR A CA 1
ATOM 825 C C . THR A 1 114 ? 11.751 -1.500 -15.479 1.00 62.78 114 THR A C 1
ATOM 827 O O . THR A 1 114 ? 12.891 -1.468 -15.021 1.00 62.78 114 THR A O 1
ATOM 830 N N . HIS A 1 115 ? 10.744 -2.132 -14.856 1.00 72.62 115 HIS A N 1
ATOM 831 C CA . HIS A 1 115 ? 10.854 -2.664 -13.493 1.00 72.62 115 HIS A CA 1
ATOM 832 C C . HIS A 1 115 ? 11.389 -1.621 -12.499 1.00 72.62 115 HIS A C 1
ATOM 834 O O . HIS A 1 115 ? 12.012 -1.960 -11.492 1.00 72.62 115 HIS A O 1
ATOM 840 N N . GLN A 1 116 ? 11.123 -0.342 -12.785 1.00 81.88 116 GLN A N 1
ATOM 841 C CA . GLN A 1 116 ? 11.464 0.785 -11.935 1.00 81.88 116 GLN A CA 1
ATOM 842 C C . GLN A 1 116 ? 10.544 0.785 -10.719 1.00 81.88 116 GLN A C 1
ATOM 844 O O . GLN A 1 116 ? 9.319 0.823 -10.876 1.00 81.88 116 GLN A O 1
ATOM 849 N N . THR A 1 117 ? 11.135 0.818 -9.525 1.00 86.62 117 THR A N 1
ATOM 850 C CA . THR A 1 117 ? 10.390 1.028 -8.282 1.00 86.62 117 THR A CA 1
ATOM 851 C C . THR A 1 117 ? 10.314 2.517 -7.975 1.00 86.62 117 THR A C 1
ATOM 853 O O . THR A 1 117 ? 11.330 3.212 -7.884 1.00 86.62 117 THR A O 1
ATOM 856 N N . SER A 1 118 ? 9.090 3.001 -7.800 1.00 89.62 118 SER A N 1
ATOM 857 C CA . SER A 1 118 ? 8.787 4.368 -7.392 1.00 89.62 118 SER A CA 1
ATOM 858 C C . SER A 1 118 ? 7.875 4.346 -6.176 1.00 89.62 118 SER A C 1
ATOM 860 O O . SER A 1 118 ? 7.007 3.478 -6.067 1.00 89.62 118 SER A O 1
ATOM 862 N N . CYS A 1 119 ? 8.045 5.315 -5.287 1.00 93.12 119 CYS A N 1
ATOM 863 C CA . CYS A 1 119 ? 7.195 5.481 -4.121 1.00 93.12 119 CYS A CA 1
ATOM 864 C C . CYS A 1 119 ? 6.599 6.879 -4.068 1.00 93.12 119 CYS A C 1
ATOM 866 O O . CYS A 1 119 ? 7.227 7.837 -4.498 1.00 93.12 119 CYS A O 1
ATOM 868 N N . ALA A 1 120 ? 5.406 6.998 -3.507 1.00 94.50 120 ALA A N 1
ATOM 869 C CA . ALA A 1 120 ? 4.739 8.265 -3.272 1.00 94.50 120 ALA A CA 1
ATOM 870 C C . ALA A 1 120 ? 4.110 8.270 -1.881 1.00 94.50 120 ALA A C 1
ATOM 872 O O . ALA A 1 120 ? 3.794 7.223 -1.309 1.00 94.50 120 ALA A O 1
ATOM 873 N N . VAL A 1 121 ? 3.914 9.469 -1.350 1.00 95.00 121 VAL A N 1
ATOM 874 C CA . VAL A 1 121 ? 3.159 9.679 -0.117 1.00 95.00 121 VAL A CA 1
ATOM 875 C C . VAL A 1 121 ? 1.678 9.777 -0.450 1.00 95.00 121 VAL A C 1
ATOM 877 O O . VAL A 1 121 ? 1.300 10.472 -1.393 1.00 95.00 121 VAL A O 1
ATOM 880 N N . LEU A 1 122 ? 0.847 9.107 0.338 1.00 95.00 122 LEU A N 1
ATOM 881 C CA . LEU A 1 122 ? -0.597 9.286 0.362 1.00 95.00 122 LEU A CA 1
ATOM 882 C C . LEU A 1 122 ? -0.970 10.023 1.646 1.00 95.00 122 LEU A C 1
ATOM 884 O O . LEU A 1 122 ? -0.572 9.589 2.727 1.00 95.00 122 LEU A O 1
ATOM 888 N N . ASN A 1 123 ? -1.723 11.114 1.532 1.00 93.56 123 ASN A N 1
ATOM 889 C CA . ASN A 1 123 ? -2.239 11.868 2.672 1.00 93.56 123 ASN A CA 1
ATOM 890 C C . ASN A 1 123 ? -3.761 11.702 2.748 1.00 93.56 123 ASN A C 1
ATOM 892 O O . ASN A 1 123 ? -4.450 12.020 1.781 1.00 93.56 123 ASN A O 1
ATOM 896 N N . THR A 1 124 ? -4.261 11.208 3.880 1.00 90.75 124 THR A N 1
ATOM 897 C CA . THR A 1 124 ? -5.683 10.961 4.180 1.00 90.75 124 THR A CA 1
ATOM 898 C C . THR A 1 124 ? -6.251 11.931 5.223 1.00 90.75 124 THR A C 1
ATOM 900 O O . THR A 1 124 ? -7.391 11.800 5.641 1.00 90.75 124 THR A O 1
ATOM 903 N N . GLY A 1 125 ? -5.470 12.913 5.685 1.00 78.69 125 GLY A N 1
ATOM 904 C CA . GLY A 1 125 ? -5.885 13.859 6.730 1.00 78.69 125 GLY A CA 1
ATOM 905 C C . GLY A 1 125 ? -6.793 14.994 6.249 1.00 78.69 125 GLY A C 1
ATOM 906 O O . GLY A 1 125 ? -7.155 15.858 7.043 1.00 78.69 125 GLY A O 1
ATOM 907 N N . SER A 1 126 ? -7.132 15.031 4.960 1.00 71.31 126 SER A N 1
ATOM 908 C CA . SER A 1 126 ? -8.008 16.045 4.365 1.00 71.31 126 SER A CA 1
ATOM 909 C C . SER A 1 126 ? -9.357 15.434 3.965 1.00 71.31 126 SER A C 1
ATOM 911 O O . SER A 1 126 ? -9.545 14.227 4.065 1.00 71.31 126 SER A O 1
ATOM 913 N N . GLN A 1 127 ? -10.307 16.236 3.468 1.00 74.38 127 GLN A N 1
ATOM 914 C CA . GLN A 1 127 ? -11.579 15.705 2.939 1.00 74.38 127 GLN A CA 1
ATOM 915 C C . GLN A 1 127 ? -11.390 14.724 1.765 1.00 74.38 127 GLN A C 1
ATOM 917 O O . GLN A 1 127 ? -12.319 13.993 1.421 1.00 74.38 127 GLN A O 1
ATOM 922 N N . ALA A 1 128 ? -10.209 14.734 1.139 1.00 84.06 128 ALA A N 1
ATOM 923 C CA . ALA A 1 128 ? -9.831 13.870 0.036 1.00 84.06 128 ALA A CA 1
ATOM 924 C C . ALA A 1 128 ? -8.456 13.236 0.265 1.00 84.06 128 ALA A C 1
ATOM 926 O O . ALA A 1 128 ? -7.492 13.922 0.621 1.00 84.06 128 ALA A O 1
ATOM 927 N N . MET A 1 129 ? -8.330 11.939 -0.018 1.00 92.56 129 MET A N 1
ATOM 928 C CA . MET A 1 129 ? -7.010 11.330 -0.112 1.00 92.56 129 MET A CA 1
ATOM 929 C C . MET A 1 129 ? -6.249 11.959 -1.285 1.00 92.56 129 MET A C 1
ATOM 931 O O . MET A 1 129 ? -6.748 12.004 -2.409 1.00 92.56 129 MET A O 1
ATOM 935 N N . THR A 1 130 ? -5.024 12.411 -1.039 1.00 93.69 130 THR A N 1
ATOM 936 C CA . THR A 1 130 ? -4.151 12.991 -2.068 1.00 93.69 130 THR A CA 1
ATOM 937 C C . THR A 1 130 ? -2.870 12.183 -2.218 1.00 93.69 130 THR A C 1
ATOM 939 O O . THR A 1 130 ? -2.408 11.539 -1.275 1.00 93.69 130 THR A O 1
ATOM 942 N N . LYS A 1 131 ? -2.297 12.202 -3.424 1.00 94.00 131 LYS A N 1
ATOM 943 C CA . LYS A 1 131 ? -1.018 11.563 -3.746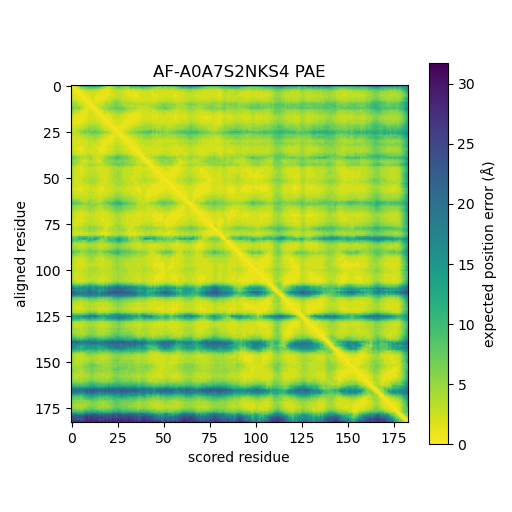 1.00 94.00 131 LYS A CA 1
ATOM 944 C C . LYS A 1 131 ? 0.035 12.646 -3.989 1.00 94.00 131 LYS A C 1
ATOM 946 O O . LYS A 1 131 ? -0.174 13.527 -4.820 1.00 94.00 131 LYS A O 1
ATOM 951 N N . GLY A 1 132 ? 1.162 12.553 -3.292 1.00 92.75 132 GLY A N 1
ATOM 952 C CA . GLY A 1 132 ? 2.351 13.364 -3.548 1.00 92.75 132 GLY A CA 1
ATOM 953 C C . GLY A 1 132 ? 3.100 12.960 -4.831 1.00 92.75 132 GLY A C 1
ATOM 954 O O . GLY A 1 132 ? 2.693 12.029 -5.535 1.00 92.75 132 GLY A O 1
ATOM 955 N N . PRO A 1 133 ? 4.215 13.639 -5.149 1.00 91.56 133 PRO A N 1
ATOM 956 C CA . PRO A 1 133 ? 5.044 13.293 -6.300 1.00 91.56 133 PRO A CA 1
ATOM 957 C C . PRO A 1 133 ? 5.669 11.897 -6.158 1.00 91.56 133 PRO A C 1
ATOM 959 O O . PRO A 1 133 ? 5.922 11.419 -5.051 1.00 91.56 133 PRO A O 1
ATOM 962 N N . ASP A 1 134 ? 5.946 11.255 -7.295 1.00 90.44 134 ASP A N 1
ATOM 963 C CA . ASP A 1 134 ? 6.655 9.975 -7.329 1.00 90.44 134 ASP A CA 1
ATOM 964 C C . ASP A 1 134 ? 8.162 10.188 -7.103 1.00 90.44 134 ASP A C 1
ATOM 966 O O . ASP A 1 134 ? 8.831 10.897 -7.853 1.00 90.44 134 ASP A O 1
ATOM 970 N N . LEU A 1 135 ? 8.710 9.515 -6.095 1.00 90.19 135 LEU A N 1
ATOM 971 C CA . LEU A 1 135 ? 10.139 9.371 -5.847 1.00 90.19 135 LEU A CA 1
ATOM 972 C C . LEU A 1 135 ? 10.625 8.061 -6.471 1.00 90.19 135 LEU A C 1
ATOM 974 O O . LEU A 1 135 ? 10.206 6.972 -6.076 1.00 90.19 135 LEU A O 1
ATOM 978 N N . VAL A 1 136 ? 11.527 8.146 -7.444 1.00 88.75 136 VAL A N 1
ATOM 979 C CA . VAL A 1 136 ? 12.167 6.968 -8.043 1.00 88.75 136 VAL A CA 1
ATOM 980 C C . VAL A 1 136 ? 13.204 6.420 -7.063 1.00 88.75 136 VAL A C 1
ATOM 982 O O . VAL A 1 136 ? 14.181 7.094 -6.757 1.00 88.75 136 VAL A O 1
ATOM 985 N N . VAL A 1 137 ? 12.988 5.197 -6.575 1.00 86.44 137 VAL A N 1
ATOM 986 C CA . VAL A 1 137 ? 13.886 4.530 -5.613 1.00 86.44 137 VAL A CA 1
ATOM 987 C C . VAL A 1 137 ? 14.972 3.745 -6.336 1.00 86.44 137 VAL A C 1
ATOM 989 O O . VAL A 1 137 ? 16.123 3.734 -5.916 1.00 86.44 137 VAL A O 1
ATOM 992 N N . SER A 1 138 ? 14.613 3.096 -7.441 1.00 80.50 138 SER A N 1
ATOM 993 C CA . SER A 1 138 ? 15.561 2.381 -8.288 1.00 80.50 138 SER A CA 1
ATOM 994 C C . SER A 1 138 ? 15.093 2.432 -9.731 1.00 80.50 138 SER A C 1
ATOM 996 O O . SER A 1 138 ? 13.927 2.159 -10.016 1.00 80.50 138 SER A O 1
ATOM 998 N N . THR A 1 139 ? 16.013 2.777 -10.629 1.00 72.94 139 THR A N 1
ATOM 999 C CA . THR A 1 139 ? 15.828 2.780 -12.086 1.00 72.94 139 THR A CA 1
ATOM 1000 C C . THR A 1 139 ? 16.136 1.429 -12.728 1.00 72.94 139 THR A C 1
ATOM 1002 O O . THR A 1 139 ? 15.858 1.254 -13.911 1.00 72.94 139 THR A O 1
ATOM 1005 N N . MET A 1 140 ? 16.710 0.491 -11.972 1.00 65.94 140 MET A N 1
ATOM 1006 C CA . MET A 1 140 ? 17.122 -0.824 -12.460 1.00 65.94 140 MET A CA 1
ATOM 1007 C C . MET A 1 140 ? 16.102 -1.892 -12.077 1.00 65.94 140 MET A C 1
ATOM 1009 O O . MET A 1 140 ? 15.248 -1.662 -11.224 1.00 65.94 140 MET A O 1
ATOM 1013 N N . ASN A 1 141 ? 16.182 -3.055 -12.729 1.00 69.12 141 ASN A N 1
ATOM 1014 C CA . ASN A 1 141 ? 15.194 -4.123 -12.635 1.00 69.12 141 ASN A CA 1
ATOM 1015 C C . ASN A 1 141 ? 15.016 -4.623 -11.191 1.00 69.12 141 ASN A C 1
ATOM 1017 O O . ASN A 1 141 ? 15.720 -5.524 -10.747 1.00 69.12 141 ASN A O 1
ATOM 1021 N N . THR A 1 142 ? 14.059 -4.043 -10.465 1.00 65.00 142 THR A N 1
ATOM 1022 C CA . THR A 1 142 ? 13.786 -4.372 -9.053 1.00 65.00 142 THR A CA 1
ATOM 1023 C C . THR A 1 142 ? 12.996 -5.671 -8.866 1.00 65.00 142 THR A C 1
ATOM 1025 O O . THR A 1 142 ? 12.498 -5.974 -7.780 1.00 65.00 142 THR A O 1
ATOM 1028 N N . GLY A 1 143 ? 12.853 -6.456 -9.938 1.00 64.25 143 GLY A N 1
ATOM 1029 C CA . GLY A 1 143 ? 12.084 -7.684 -9.920 1.00 64.25 143 GLY A CA 1
ATOM 1030 C C . GLY A 1 143 ? 10.633 -7.469 -9.490 1.00 64.25 143 GLY A C 1
ATOM 1031 O O . GLY A 1 143 ? 10.033 -6.403 -9.636 1.00 64.25 143 GLY A O 1
ATOM 1032 N N . SER A 1 144 ? 10.041 -8.543 -8.977 1.00 70.00 144 SER A N 1
ATOM 1033 C CA . SER A 1 144 ? 8.661 -8.560 -8.479 1.00 70.00 144 SER A CA 1
ATOM 1034 C C . SER A 1 144 ? 8.572 -8.504 -6.952 1.00 70.00 144 SER A C 1
ATOM 1036 O O . SER A 1 144 ? 7.466 -8.530 -6.411 1.00 70.00 144 SER A O 1
ATOM 1038 N N . PHE A 1 145 ? 9.710 -8.460 -6.258 1.00 76.94 145 PHE A N 1
ATOM 1039 C CA . PHE A 1 145 ? 9.782 -8.559 -4.806 1.00 76.94 145 PHE A CA 1
ATOM 1040 C C . PHE A 1 145 ? 10.310 -7.258 -4.223 1.00 76.94 145 PHE A C 1
ATOM 1042 O O . PHE A 1 145 ? 11.492 -6.943 -4.324 1.00 76.94 145 PHE A O 1
ATOM 1049 N N . TYR A 1 146 ? 9.413 -6.514 -3.591 1.00 86.38 146 TYR A N 1
ATOM 1050 C CA . TYR A 1 146 ? 9.758 -5.357 -2.789 1.00 86.38 146 TYR A CA 1
ATOM 1051 C C . TYR A 1 146 ? 8.726 -5.183 -1.681 1.00 86.38 146 TYR A C 1
ATOM 1053 O O . TYR A 1 146 ? 7.590 -5.651 -1.780 1.00 86.38 146 TYR A O 1
ATOM 1061 N N . THR A 1 147 ? 9.144 -4.523 -0.613 1.00 91.88 147 THR A N 1
ATOM 1062 C CA . THR A 1 147 ? 8.317 -4.229 0.549 1.00 91.88 147 THR A CA 1
ATOM 1063 C C . THR A 1 147 ? 8.648 -2.841 1.066 1.00 91.88 147 THR A C 1
ATOM 1065 O O . THR A 1 147 ? 9.799 -2.404 1.021 1.00 91.88 147 THR A O 1
ATOM 1068 N N . ALA A 1 148 ? 7.622 -2.147 1.535 1.00 94.44 148 ALA A N 1
ATOM 1069 C CA . ALA A 1 148 ? 7.727 -0.848 2.166 1.00 94.44 148 ALA A CA 1
ATOM 1070 C C . ALA A 1 148 ? 7.448 -0.995 3.662 1.00 94.44 148 ALA A C 1
ATOM 1072 O O . ALA A 1 148 ? 6.550 -1.733 4.063 1.00 94.44 148 ALA A O 1
ATOM 1073 N N . ALA A 1 149 ? 8.181 -0.249 4.476 1.00 96.50 149 ALA A N 1
ATOM 1074 C CA . ALA A 1 149 ? 7.935 -0.112 5.902 1.00 96.50 149 ALA A CA 1
ATOM 1075 C C . ALA A 1 149 ? 8.029 1.362 6.300 1.00 96.50 149 ALA A C 1
ATOM 1077 O O . ALA A 1 149 ? 8.849 2.109 5.767 1.00 96.50 149 ALA A O 1
ATOM 1078 N N . GLY A 1 150 ? 7.188 1.788 7.236 1.00 95.25 150 GLY A N 1
ATOM 1079 C CA . GLY A 1 150 ? 7.310 3.102 7.847 1.00 95.25 150 GLY A CA 1
ATOM 1080 C C . GLY A 1 150 ? 8.288 3.039 9.005 1.00 95.25 150 GLY A C 1
ATOM 1081 O O . GLY A 1 150 ? 8.261 2.085 9.780 1.00 95.25 150 GLY A O 1
ATOM 1082 N N . LEU A 1 151 ? 9.157 4.040 9.107 1.00 94.50 151 LEU A N 1
ATOM 1083 C CA . LEU A 1 151 ? 10.091 4.188 10.225 1.00 94.50 151 LEU A CA 1
ATOM 1084 C C . LEU A 1 151 ? 9.659 5.338 11.142 1.00 94.50 151 LEU A C 1
ATOM 1086 O O . LEU A 1 151 ? 9.792 5.250 12.358 1.00 94.50 151 LEU A O 1
ATOM 1090 N N . SER A 1 152 ? 9.132 6.409 10.549 1.00 93.81 152 SER A N 1
ATOM 1091 C CA . SER A 1 152 ? 8.528 7.557 11.225 1.00 93.81 152 SER A CA 1
ATOM 1092 C C . SER A 1 152 ? 7.563 8.276 10.274 1.00 93.81 152 SER A C 1
ATOM 1094 O O . SER A 1 152 ? 7.438 7.897 9.109 1.00 93.81 152 SER A O 1
ATOM 1096 N N . ALA A 1 153 ? 6.934 9.362 10.733 1.00 89.44 153 ALA A N 1
ATOM 1097 C CA . ALA A 1 153 ? 6.116 10.224 9.873 1.00 89.44 153 ALA A CA 1
ATOM 1098 C C . ALA A 1 153 ? 6.908 10.847 8.701 1.00 89.44 153 ALA A C 1
ATOM 1100 O O . ALA A 1 153 ? 6.331 11.181 7.673 1.00 89.44 153 ALA A O 1
ATOM 1101 N N . GLU A 1 154 ? 8.230 10.959 8.845 1.00 91.94 154 GLU A N 1
ATOM 1102 C CA . GLU A 1 154 ? 9.140 11.637 7.909 1.00 91.94 154 GLU A CA 1
ATOM 1103 C C . GLU A 1 154 ? 10.134 10.669 7.254 1.00 91.94 154 GLU A C 1
ATOM 1105 O O . GLU A 1 154 ? 11.022 11.078 6.503 1.00 91.94 154 GLU A O 1
ATOM 1110 N N . SER A 1 155 ? 10.048 9.368 7.547 1.00 93.44 155 SER A N 1
ATOM 1111 C CA . SER A 1 155 ? 10.936 8.400 6.915 1.00 93.44 155 SER A CA 1
ATOM 1112 C C . SER A 1 155 ? 10.321 7.023 6.731 1.00 93.44 155 SER A C 1
ATOM 1114 O O . SER A 1 155 ? 9.627 6.491 7.597 1.00 93.44 155 SER A O 1
ATOM 1116 N N . GLY A 1 156 ? 10.626 6.431 5.582 1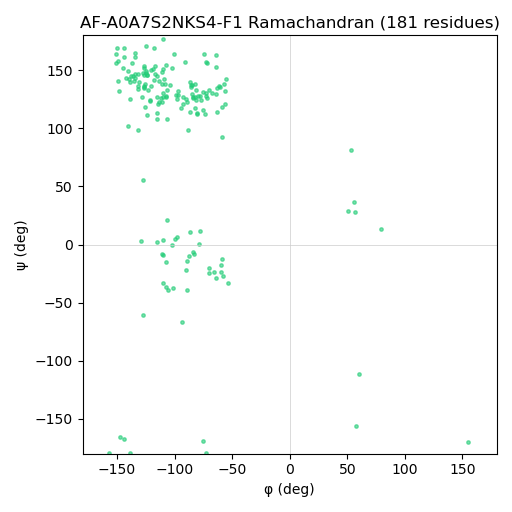.00 94.31 156 GLY A N 1
ATOM 1117 C CA . GLY A 1 156 ? 10.256 5.066 5.233 1.00 94.31 156 GLY A CA 1
ATOM 1118 C C . GLY A 1 156 ? 11.474 4.241 4.841 1.00 94.31 156 GLY A C 1
ATOM 1119 O O . GLY A 1 156 ? 12.577 4.759 4.667 1.00 94.31 156 GLY A O 1
ATOM 1120 N N . LEU A 1 157 ? 11.266 2.946 4.684 1.00 94.69 157 LEU A N 1
ATOM 1121 C CA . LEU A 1 157 ? 12.233 1.986 4.180 1.00 94.69 157 LEU A CA 1
ATOM 1122 C C . LEU A 1 157 ? 11.592 1.237 3.023 1.00 94.69 157 LEU A C 1
ATOM 1124 O O . LEU A 1 157 ? 10.447 0.800 3.129 1.00 94.69 157 LEU A O 1
ATOM 1128 N N . VAL A 1 158 ? 12.336 1.055 1.941 1.00 93.06 158 VAL A N 1
ATOM 1129 C CA . VAL A 1 158 ? 11.922 0.194 0.837 1.00 93.06 158 VAL A CA 1
ATOM 1130 C C . VAL A 1 158 ? 13.019 -0.807 0.597 1.00 93.06 158 VAL A C 1
ATOM 1132 O O . VAL A 1 158 ? 14.140 -0.428 0.269 1.00 93.06 158 VAL A O 1
ATOM 1135 N N . CYS A 1 159 ? 12.688 -2.077 0.769 1.00 91.62 159 CYS A N 1
ATOM 1136 C CA . CYS A 1 159 ? 13.571 -3.176 0.428 1.00 91.62 159 CYS A CA 1
ATOM 1137 C C . CYS A 1 159 ? 13.088 -3.816 -0.863 1.00 91.62 159 CYS A C 1
ATOM 1139 O O . CYS A 1 159 ? 11.887 -4.012 -1.033 1.00 91.62 159 CYS A O 1
ATOM 1141 N N . TYR A 1 160 ? 14.003 -4.140 -1.763 1.00 87.62 160 TYR A N 1
ATOM 1142 C CA . TYR A 1 160 ? 13.703 -4.740 -3.054 1.00 87.62 160 TYR A CA 1
ATOM 1143 C C . TYR A 1 160 ? 14.780 -5.741 -3.459 1.00 87.62 160 TYR A C 1
ATOM 1145 O O . TYR A 1 160 ? 15.900 -5.744 -2.944 1.00 87.62 160 TYR A O 1
ATOM 1153 N N . GLU A 1 161 ? 14.416 -6.606 -4.393 1.00 85.75 161 GLU A N 1
ATOM 1154 C CA . GLU A 1 161 ? 15.348 -7.481 -5.082 1.00 85.75 161 GLU A CA 1
ATOM 1155 C C . GLU A 1 161 ? 16.057 -6.704 -6.196 1.00 85.75 161 GLU A C 1
ATOM 1157 O O . GLU A 1 161 ? 15.455 -6.312 -7.190 1.00 85.75 161 GLU A O 1
ATOM 1162 N N . ASP A 1 162 ? 17.351 -6.477 -6.040 1.00 82.44 162 ASP A N 1
ATOM 1163 C CA . ASP A 1 162 ? 18.201 -5.905 -7.070 1.00 82.44 162 ASP A CA 1
ATOM 1164 C C . ASP A 1 162 ? 18.613 -6.993 -8.074 1.00 82.44 162 ASP A C 1
ATOM 1166 O O . ASP A 1 162 ? 19.347 -7.927 -7.733 1.00 82.44 162 ASP A O 1
ATOM 1170 N N . ARG A 1 163 ? 18.135 -6.866 -9.321 1.00 79.25 163 ARG A N 1
ATOM 1171 C CA . ARG A 1 163 ? 18.480 -7.752 -10.445 1.00 79.25 163 ARG A CA 1
ATOM 1172 C C . ARG A 1 163 ? 19.420 -7.108 -11.459 1.00 79.25 163 ARG A C 1
ATOM 1174 O O . ARG A 1 163 ? 19.475 -7.550 -12.606 1.00 79.25 163 ARG A O 1
ATOM 1181 N N . THR A 1 164 ? 20.157 -6.071 -11.067 1.00 76.19 164 THR A N 1
ATOM 1182 C CA . THR A 1 164 ? 21.157 -5.423 -11.934 1.00 76.19 164 THR A CA 1
ATOM 1183 C C . THR A 1 164 ? 22.160 -6.431 -12.498 1.00 76.19 164 THR A C 1
ATOM 1185 O O . THR A 1 164 ? 22.587 -6.315 -13.645 1.00 76.19 164 THR A O 1
ATOM 1188 N N . TYR A 1 165 ? 22.483 -7.472 -11.727 1.00 70.44 165 TYR A N 1
ATOM 1189 C CA . TYR A 1 165 ? 23.352 -8.562 -12.152 1.00 70.44 165 TYR A CA 1
ATOM 1190 C C . TYR A 1 165 ? 22.525 -9.826 -12.412 1.00 70.44 165 TYR A C 1
ATOM 1192 O O . TYR A 1 165 ? 22.074 -10.490 -11.486 1.00 70.44 165 TYR A O 1
ATOM 1200 N N . ALA A 1 166 ? 22.368 -10.202 -13.685 1.00 67.00 166 ALA A N 1
ATOM 1201 C CA . ALA A 1 166 ? 21.485 -11.294 -14.127 1.00 67.00 166 ALA A CA 1
ATOM 1202 C C . ALA A 1 166 ? 21.790 -12.691 -13.537 1.00 67.00 166 ALA A C 1
ATOM 1204 O O . ALA A 1 166 ? 20.993 -13.608 -13.704 1.00 67.00 166 ALA A O 1
ATOM 1205 N N . LYS A 1 167 ? 22.946 -12.875 -12.885 1.00 71.94 167 LYS A N 1
ATOM 1206 C CA . LYS A 1 167 ? 23.358 -14.136 -12.245 1.00 71.94 167 LYS A CA 1
ATOM 1207 C C . LYS A 1 167 ? 23.361 -14.079 -10.713 1.00 71.94 167 LYS A C 1
ATOM 1209 O O . LYS A 1 167 ? 23.518 -15.119 -10.084 1.00 71.94 167 LYS A O 1
ATOM 1214 N N . GLU A 1 168 ? 23.182 -12.899 -10.117 1.00 73.94 168 GLU A N 1
ATOM 1215 C CA . GLU A 1 168 ? 23.205 -12.692 -8.667 1.00 73.94 168 GLU A CA 1
ATOM 1216 C C . GLU A 1 168 ? 22.120 -11.695 -8.262 1.00 73.94 168 GLU A C 1
ATOM 1218 O O . GLU A 1 168 ? 22.279 -10.482 -8.393 1.00 73.94 168 GLU A O 1
ATOM 1223 N N . HIS A 1 169 ? 21.024 -12.222 -7.731 1.00 81.38 169 HIS A N 1
ATOM 1224 C CA . HIS A 1 169 ? 19.947 -11.423 -7.166 1.00 81.38 169 HIS A CA 1
ATOM 1225 C C . HIS A 1 169 ? 20.339 -11.026 -5.742 1.00 81.38 169 HIS A C 1
ATOM 1227 O O . HIS A 1 169 ? 20.659 -11.896 -4.928 1.00 81.38 169 HIS A O 1
ATOM 1233 N N . LYS A 1 170 ? 20.339 -9.727 -5.430 1.00 83.94 170 LYS A N 1
ATOM 1234 C CA . LYS A 1 170 ? 20.709 -9.221 -4.096 1.00 83.94 170 LYS A CA 1
ATOM 1235 C C . LYS A 1 170 ? 19.529 -8.512 -3.451 1.00 83.94 170 LYS A C 1
ATOM 1237 O O . LYS A 1 170 ? 18.726 -7.887 -4.130 1.00 83.94 170 LYS A O 1
ATOM 1242 N N . GLY A 1 171 ? 19.414 -8.603 -2.131 1.00 87.50 171 GLY A N 1
ATOM 1243 C CA . GLY A 1 171 ? 18.500 -7.746 -1.381 1.00 87.50 171 GLY A CA 1
ATOM 1244 C C . GLY A 1 171 ? 19.138 -6.377 -1.176 1.00 87.50 171 GLY A C 1
ATOM 1245 O O . GLY A 1 171 ? 20.260 -6.299 -0.680 1.00 87.50 171 GLY A O 1
ATOM 1246 N N . ALA A 1 172 ? 18.431 -5.312 -1.534 1.00 87.50 172 ALA A N 1
ATOM 1247 C CA . ALA A 1 172 ? 18.835 -3.940 -1.256 1.00 87.50 172 ALA A CA 1
ATOM 1248 C C . ALA A 1 172 ? 17.725 -3.229 -0.482 1.00 87.50 172 ALA A C 1
ATOM 1250 O O . ALA A 1 172 ? 16.546 -3.491 -0.710 1.00 87.50 172 ALA A O 1
ATOM 1251 N N . CYS A 1 173 ? 18.093 -2.324 0.423 1.00 91.50 173 CYS A N 1
ATOM 1252 C CA . CYS A 1 173 ? 17.141 -1.498 1.155 1.00 91.50 173 CYS A CA 1
ATOM 1253 C C . CYS A 1 173 ? 17.568 -0.035 1.109 1.00 91.50 173 CYS A C 1
ATOM 1255 O O . CYS A 1 173 ? 18.727 0.289 1.363 1.00 91.50 173 CYS A O 1
ATOM 1257 N N . VAL A 1 174 ? 16.617 0.848 0.824 1.00 91.44 174 VAL A N 1
ATOM 1258 C CA . VAL A 1 174 ? 16.829 2.292 0.748 1.00 91.44 174 VAL A CA 1
ATOM 1259 C C . VAL A 1 174 ? 15.916 2.970 1.758 1.00 91.44 174 VAL A C 1
ATOM 1261 O O . VAL A 1 174 ? 14.698 2.772 1.749 1.00 91.44 174 VAL A O 1
ATOM 1264 N N . ARG A 1 175 ? 16.508 3.776 2.644 1.00 94.31 175 ARG A N 1
ATOM 1265 C CA . ARG A 1 175 ? 15.752 4.672 3.519 1.00 94.31 175 ARG A CA 1
ATOM 1266 C C . ARG A 1 175 ? 15.317 5.889 2.711 1.00 94.31 175 ARG A C 1
ATOM 1268 O O . ARG A 1 175 ? 16.144 6.544 2.085 1.00 94.31 175 ARG A O 1
ATOM 1275 N N . LEU A 1 176 ? 14.032 6.199 2.757 1.00 91.94 176 LEU A N 1
ATOM 1276 C CA . LEU A 1 176 ? 13.449 7.367 2.115 1.00 91.94 176 LEU A CA 1
ATOM 1277 C C . LEU A 1 176 ? 13.272 8.471 3.153 1.00 91.94 176 LEU A C 1
ATOM 1279 O O . LEU A 1 176 ? 12.685 8.231 4.209 1.00 91.94 176 LEU A O 1
ATOM 1283 N N . ALA A 1 177 ? 13.764 9.668 2.841 1.00 90.50 177 ALA A N 1
ATOM 1284 C CA . ALA A 1 177 ? 13.385 10.883 3.547 1.00 90.50 177 ALA A CA 1
ATOM 1285 C C . ALA A 1 177 ? 12.095 11.418 2.924 1.00 90.50 177 ALA A C 1
ATOM 1287 O O . ALA A 1 177 ? 11.991 11.542 1.702 1.00 90.50 177 ALA A O 1
ATOM 1288 N N . ILE A 1 178 ? 11.110 11.699 3.764 1.00 84.44 178 ILE A N 1
ATOM 1289 C CA . ILE A 1 178 ? 9.786 12.136 3.353 1.00 84.44 178 ILE A CA 1
ATOM 1290 C C . ILE A 1 178 ? 9.622 13.553 3.866 1.00 84.44 178 ILE A C 1
ATOM 1292 O O . ILE A 1 178 ? 9.607 13.783 5.073 1.00 84.44 178 ILE A O 1
ATOM 1296 N N . ALA A 1 179 ? 9.552 14.505 2.938 1.00 73.44 179 ALA A N 1
ATOM 1297 C CA . ALA A 1 179 ? 9.289 15.883 3.307 1.00 73.44 179 ALA A CA 1
ATOM 1298 C C . ALA A 1 179 ? 7.910 15.960 3.985 1.00 73.44 179 ALA A C 1
ATOM 1300 O O . ALA A 1 179 ? 6.964 15.337 3.486 1.00 73.44 179 ALA A O 1
ATOM 1301 N N . PRO A 1 180 ? 7.774 16.703 5.096 1.00 58.66 180 PRO A N 1
ATOM 1302 C CA . PRO A 1 180 ? 6.466 16.957 5.672 1.00 58.66 180 PRO A CA 1
ATOM 1303 C C . PRO A 1 180 ? 5.584 17.616 4.609 1.00 58.66 180 PRO A C 1
ATOM 1305 O O . PRO A 1 180 ? 6.045 18.474 3.852 1.00 58.66 180 PRO A O 1
ATOM 1308 N N . ALA A 1 181 ? 4.323 17.189 4.523 1.00 54.28 181 ALA A N 1
ATOM 1309 C CA . ALA A 1 181 ? 3.356 17.869 3.676 1.00 54.28 181 ALA A CA 1
ATOM 1310 C C . ALA A 1 181 ? 3.275 19.325 4.156 1.00 54.28 181 ALA A C 1
ATOM 1312 O O . ALA A 1 181 ? 2.969 19.567 5.323 1.00 54.28 181 ALA A O 1
ATOM 1313 N N . SER A 1 182 ? 3.618 20.280 3.291 1.00 47.22 182 SER A N 1
ATOM 1314 C CA . SER A 1 182 ? 3.429 21.700 3.579 1.00 47.22 182 SER A CA 1
ATOM 1315 C C . SER A 1 182 ? 1.951 21.930 3.899 1.00 47.22 182 SER A C 1
ATOM 1317 O O . SER A 1 182 ? 1.104 21.577 3.075 1.00 47.22 182 SER A O 1
ATOM 1319 N N . ALA A 1 183 ? 1.682 22.434 5.106 1.00 38.91 183 ALA A N 1
ATOM 1320 C CA . ALA A 1 183 ? 0.349 22.784 5.590 1.00 38.91 183 ALA A CA 1
ATOM 1321 C C . ALA A 1 183 ? -0.281 23.921 4.776 1.00 38.91 183 ALA A C 1
ATOM 1323 O O . ALA A 1 183 ? 0.484 24.791 4.295 1.00 38.91 183 ALA A O 1
#

Solvent-accessible surface area (backbone atoms only — not comparable to full-atom values): 9689 Å² total; per-residue (Å²): 108,75,44,81,48,73,48,73,33,73,92,56,76,44,14,35,26,33,27,32,32,32,58,46,97,89,71,44,82,44,77,36,52,76,34,73,77,39,96,36,49,59,47,48,76,27,62,30,66,32,48,91,45,33,30,41,40,32,32,21,38,57,81,44,90,77,58,40,13,38,34,32,39,32,42,40,57,89,44,41,64,46,77,78,44,70,42,80,49,70,45,31,48,49,25,40,17,40,28,38,66,37,35,32,40,42,35,25,29,31,81,83,84,55,20,29,31,34,32,27,45,33,36,54,77,53,105,54,62,44,74,54,72,77,44,77,77,37,80,49,38,26,64,93,49,62,47,42,40,46,76,38,76,45,28,35,38,40,37,30,33,39,42,82,44,91,89,53,78,40,83,44,74,47,77,42,82,43,79,75,79,83,129

Nearest PDB structures (foldseek):
  5kky-assembly1_B  TM=6.436E-01  e=5.045E-03  Streptococcus pneumoniae
  2w20-assembly1_A  TM=5.978E-01  e=1.516E-02  Streptococcus pneumoniae R6
  6qzh-assembly1_A  TM=6.017E-01  e=2.628E-02  Homo sapiens
  8t27-assembly1_A  TM=6.643E-01  e=7.143E-02  Porphyromonas gingivalis
  7q3d-assembly1_A  TM=5.306E-01  e=4.777E-01  Homo sapiens

Sequence (183 aa):
MAALVCYRDQDNAERAACAVFSVTPDGKLSKGTSYAVSSSHFHSLSAAGLSAEGAVVCFRDFSQRPPQSVCKELSVSGSSLAAAQQVQVKAGRTSLARLSETIALVCSSDTHHTHQTSCAVLNTGSQAMTKGPDLVVSTMNTGSFYTAAGLSAESGLVCYEDRTYAKEHKGACVRLAIAPASA